Protein AF-A0A377Z5V7-F1 (afdb_monomer)

Structure (mmCIF, N/CA/C/O backbone):
data_AF-A0A377Z5V7-F1
#
_entry.id   AF-A0A377Z5V7-F1
#
loop_
_atom_site.group_PDB
_atom_site.id
_atom_site.type_symbol
_atom_site.label_atom_id
_atom_site.label_alt_id
_atom_site.label_comp_id
_atom_site.label_asym_id
_atom_site.label_entity_id
_atom_site.label_seq_id
_atom_site.pdbx_PDB_ins_code
_atom_site.Cartn_x
_atom_site.Cartn_y
_atom_site.Cartn_z
_atom_site.occupancy
_atom_site.B_iso_or_equiv
_atom_site.auth_seq_id
_atom_site.auth_comp_id
_atom_site.auth_asym_id
_atom_site.auth_atom_id
_atom_site.pdbx_PDB_model_num
ATOM 1 N N . MET A 1 1 ? -35.497 10.062 9.664 1.00 34.06 1 MET A N 1
ATOM 2 C CA . MET A 1 1 ? -34.774 11.307 9.328 1.00 34.06 1 MET A CA 1
ATOM 3 C C . MET A 1 1 ? -33.427 11.246 10.016 1.00 34.06 1 MET A C 1
ATOM 5 O O . MET A 1 1 ? -33.380 11.216 11.238 1.00 34.06 1 MET A O 1
ATOM 9 N N . THR A 1 2 ? -32.361 11.090 9.242 1.00 32.03 2 THR A N 1
ATOM 10 C CA . THR A 1 2 ? -31.006 10.860 9.750 1.00 32.03 2 THR A CA 1
ATOM 11 C C . THR A 1 2 ? -30.383 12.211 10.079 1.00 32.03 2 THR A C 1
ATOM 13 O O . THR A 1 2 ? -30.043 12.975 9.179 1.00 32.03 2 THR A O 1
ATOM 16 N N . THR A 1 3 ? -30.310 12.551 11.363 1.00 29.86 3 THR A N 1
ATOM 17 C CA . THR A 1 3 ? -29.749 13.829 11.808 1.00 29.86 3 THR A CA 1
ATOM 18 C C . THR A 1 3 ? -28.229 13.773 11.716 1.00 29.86 3 THR A C 1
ATOM 20 O O . THR A 1 3 ? -27.574 13.030 12.444 1.00 29.86 3 THR A O 1
ATOM 23 N N . VAL A 1 4 ? -27.685 14.564 10.796 1.00 30.44 4 VAL A N 1
ATOM 24 C CA . VAL A 1 4 ? -26.257 14.848 10.647 1.00 30.44 4 VAL A CA 1
ATOM 25 C C . VAL A 1 4 ? -25.730 15.463 11.947 1.00 30.44 4 VAL A C 1
ATOM 27 O O . VAL A 1 4 ? -26.280 16.445 12.446 1.00 30.44 4 VAL A O 1
ATOM 30 N N . ILE A 1 5 ? -24.668 14.878 12.506 1.00 35.34 5 ILE A N 1
ATOM 31 C CA . ILE A 1 5 ? -23.963 15.410 13.676 1.00 35.34 5 ILE A CA 1
ATOM 32 C C . ILE A 1 5 ? -23.061 16.544 13.185 1.00 35.34 5 ILE A C 1
ATOM 34 O O . ILE A 1 5 ? -22.001 16.298 12.616 1.00 35.34 5 ILE A O 1
ATOM 38 N N . ALA A 1 6 ? -23.492 17.786 13.388 1.00 35.78 6 ALA A N 1
ATOM 39 C CA . ALA A 1 6 ? -22.640 18.960 13.253 1.00 35.78 6 ALA A CA 1
ATOM 40 C C . ALA A 1 6 ? -22.269 19.447 14.657 1.00 35.78 6 ALA A C 1
ATOM 42 O O . ALA A 1 6 ? -23.111 19.970 15.388 1.00 35.78 6 ALA A O 1
ATOM 43 N N . THR A 1 7 ? -21.013 19.247 15.047 1.00 41.12 7 THR A N 1
ATOM 44 C CA . THR A 1 7 ? -20.449 19.847 16.258 1.00 41.12 7 THR A CA 1
ATOM 45 C C . THR A 1 7 ? -19.849 21.195 15.863 1.00 41.12 7 THR A C 1
ATOM 47 O O . THR A 1 7 ? -18.780 21.243 15.263 1.00 41.12 7 THR A O 1
ATOM 50 N N . GLU A 1 8 ? -20.544 22.295 16.153 1.00 40.59 8 GLU A N 1
ATOM 51 C CA . GLU A 1 8 ? -19.987 23.648 16.034 1.00 40.59 8 GLU A CA 1
ATOM 52 C C . GLU A 1 8 ? -19.364 24.061 17.373 1.00 40.59 8 GLU A C 1
ATOM 54 O O . GLU A 1 8 ? -20.053 24.138 18.392 1.00 40.59 8 GLU A O 1
ATOM 59 N N . ILE A 1 9 ? -18.066 24.366 17.375 1.00 43.88 9 ILE A N 1
ATOM 60 C CA . ILE A 1 9 ? -17.394 25.007 18.509 1.00 43.88 9 ILE A CA 1
ATOM 61 C C . ILE A 1 9 ? -17.530 26.518 18.307 1.00 43.88 9 ILE A C 1
ATOM 63 O O . ILE A 1 9 ? -16.816 27.106 17.499 1.00 43.88 9 ILE A O 1
ATOM 67 N N . LYS A 1 10 ? -18.489 27.141 19.002 1.00 44.06 10 LYS A N 1
ATOM 68 C CA . LYS A 1 10 ? -18.757 28.593 18.924 1.00 44.06 10 LYS A CA 1
ATOM 69 C C . LYS A 1 10 ? -18.307 29.392 20.156 1.00 44.06 10 LYS A C 1
ATOM 71 O O . LYS A 1 10 ? -18.473 30.605 20.168 1.00 44.06 10 LYS A O 1
ATOM 76 N N . SER A 1 11 ? -17.742 28.751 21.184 1.00 49.69 11 SER A N 1
ATOM 77 C CA . SER A 1 11 ? -17.131 29.413 22.356 1.00 49.69 11 SER A CA 1
ATOM 78 C C . SER A 1 11 ? -16.366 28.404 23.232 1.00 49.69 11 SER A C 1
ATOM 80 O O . SER A 1 11 ? -16.467 27.202 22.993 1.00 49.69 11 SER A O 1
ATOM 82 N N . GLU A 1 12 ? -15.682 28.869 24.287 1.00 57.44 12 GLU A N 1
ATOM 83 C CA . GLU A 1 12 ? -15.069 28.034 25.347 1.00 57.44 12 GLU A CA 1
ATOM 84 C C . GLU A 1 12 ? -16.085 27.189 26.153 1.00 57.44 12 GLU A C 1
ATOM 86 O O . GLU A 1 12 ? -15.704 26.424 27.036 1.00 57.44 12 GLU A O 1
ATOM 91 N N . LYS A 1 13 ? -17.391 27.303 25.867 1.00 56.75 13 LYS A N 1
ATOM 92 C CA . LYS A 1 13 ? -18.451 26.511 26.502 1.00 56.75 13 LYS A CA 1
ATOM 93 C C . LYS A 1 13 ? -18.866 25.338 25.618 1.00 56.75 13 LYS A C 1
ATOM 95 O O . LYS A 1 13 ? -19.265 25.514 24.466 1.00 56.75 13 LYS A O 1
ATOM 100 N N . ILE A 1 14 ? -18.848 24.139 26.195 1.00 65.25 14 ILE A N 1
ATOM 101 C CA . ILE A 1 14 ? -19.329 22.913 25.552 1.00 65.25 14 ILE A CA 1
ATOM 102 C C . ILE A 1 14 ? -20.825 22.754 25.844 1.00 65.25 14 ILE A C 1
ATOM 104 O O . ILE A 1 14 ? -21.241 22.650 26.997 1.00 65.25 14 ILE A O 1
ATOM 108 N N . HIS A 1 15 ? -21.645 22.694 24.793 1.00 71.44 15 HIS A N 1
ATOM 109 C CA . HIS A 1 15 ? -23.067 22.369 24.904 1.00 71.44 15 HIS A CA 1
ATOM 110 C C . HIS A 1 15 ? -23.296 20.894 24.565 1.00 71.44 15 HIS A C 1
ATOM 112 O O . HIS A 1 15 ? -23.174 20.485 23.412 1.00 71.44 15 HIS A O 1
ATOM 118 N N . LEU A 1 16 ? -23.666 20.093 25.565 1.00 74.56 16 LEU A N 1
ATOM 119 C CA . LEU A 1 16 ? -23.991 18.679 25.381 1.00 74.56 16 LEU A CA 1
ATOM 120 C C . LEU A 1 16 ? -25.501 18.504 25.192 1.00 74.56 16 LEU A C 1
ATOM 122 O O . LEU A 1 16 ? -26.292 18.860 26.067 1.00 74.56 16 LEU A O 1
ATOM 126 N N . ARG A 1 17 ? -25.910 17.925 24.058 1.00 79.00 17 ARG A N 1
ATOM 127 C CA . ARG A 1 17 ? -27.279 17.424 23.873 1.00 79.00 17 ARG A CA 1
ATOM 128 C C . ARG A 1 17 ? -27.317 15.947 24.236 1.00 79.00 17 ARG A C 1
ATOM 130 O O . ARG A 1 17 ? -26.636 15.140 23.615 1.00 79.00 17 ARG A O 1
ATOM 137 N N . ILE A 1 18 ? -28.137 15.614 25.225 1.00 80.69 18 ILE A N 1
ATOM 138 C CA . ILE A 1 18 ? -28.361 14.247 25.698 1.00 80.69 18 ILE A CA 1
ATOM 139 C C . ILE A 1 18 ? -29.847 13.918 25.617 1.00 80.69 18 ILE A C 1
ATOM 141 O O . ILE A 1 18 ? -30.695 14.807 25.732 1.00 80.69 18 ILE A O 1
ATOM 145 N N . THR A 1 19 ? -30.170 12.647 25.401 1.00 87.56 19 THR A N 1
ATOM 146 C CA . THR A 1 19 ? -31.564 12.188 25.371 1.00 87.56 19 THR A CA 1
ATOM 147 C C . THR A 1 19 ? -32.207 12.276 26.765 1.00 87.56 19 THR A C 1
ATOM 149 O O . THR A 1 19 ? -31.491 12.255 27.772 1.00 87.56 19 THR A O 1
ATOM 152 N N . PRO A 1 20 ? -33.552 12.337 26.866 1.00 87.06 20 PRO A N 1
ATOM 153 C CA . PRO A 1 20 ? -34.245 12.306 28.156 1.00 87.06 20 PRO A CA 1
ATOM 154 C C . PRO A 1 20 ? -33.878 11.081 29.009 1.00 87.06 20 PRO A C 1
ATOM 156 O O . PRO A 1 20 ? -33.573 11.245 30.186 1.00 87.06 20 PRO A O 1
ATOM 159 N N . SER A 1 21 ? -33.796 9.894 28.391 1.00 83.38 21 SER A N 1
ATOM 160 C CA . SER A 1 21 ? -33.347 8.652 29.044 1.00 83.38 21 SER A CA 1
ATOM 161 C C . SER A 1 21 ? -31.950 8.804 29.650 1.00 83.38 21 SER A C 1
ATOM 163 O O . SER A 1 21 ? -31.755 8.540 30.834 1.00 83.38 21 SER A O 1
ATOM 165 N N . GLN A 1 22 ? -30.982 9.298 28.871 1.00 84.12 22 GLN A N 1
ATOM 166 C CA . GLN A 1 22 ? -29.613 9.484 29.359 1.00 84.12 22 GLN A CA 1
ATOM 167 C C . GLN A 1 22 ? -29.563 10.482 30.514 1.00 84.12 22 GLN A C 1
ATOM 169 O O . GLN A 1 22 ? -28.872 10.252 31.501 1.00 84.12 22 GLN A O 1
ATOM 174 N N . LYS A 1 23 ? -30.326 11.575 30.413 1.00 87.50 23 LYS A N 1
ATOM 175 C CA . LYS A 1 23 ? -30.407 12.593 31.461 1.00 87.50 23 LYS A CA 1
ATOM 176 C C . LYS A 1 23 ? -30.923 12.017 32.778 1.00 87.50 23 LYS A C 1
ATOM 178 O O . LYS A 1 23 ? -30.398 12.375 33.826 1.00 87.50 23 LYS A O 1
ATOM 183 N N . GLU A 1 24 ? -31.928 11.151 32.732 1.00 90.25 24 GLU A N 1
ATOM 184 C CA . GLU A 1 24 ? -32.487 10.493 33.915 1.00 90.25 24 GLU A CA 1
ATOM 185 C C . GLU A 1 24 ? -31.488 9.516 34.542 1.00 90.25 24 GLU A C 1
ATOM 187 O O . GLU A 1 24 ? -31.181 9.625 35.729 1.00 90.25 24 GLU A O 1
ATOM 192 N N . THR A 1 25 ? -30.880 8.646 33.729 1.00 92.06 25 THR A N 1
ATOM 193 C CA . THR A 1 25 ? -29.844 7.715 34.197 1.00 92.06 25 THR A CA 1
ATOM 194 C C . THR A 1 25 ? -28.667 8.450 34.840 1.00 92.06 25 THR A C 1
ATOM 196 O O . THR A 1 25 ? -28.210 8.081 35.918 1.00 92.06 25 THR A O 1
ATOM 199 N N . TRP A 1 26 ? -28.164 9.511 34.206 1.00 93.31 26 TRP A N 1
ATOM 200 C CA . TRP A 1 26 ? -26.997 10.237 34.710 1.00 93.31 26 TRP A CA 1
ATOM 201 C C . TRP A 1 26 ? -27.310 11.040 35.969 1.00 93.31 26 TRP A C 1
ATOM 203 O O . TRP A 1 26 ? -26.443 11.173 36.827 1.00 93.31 26 TRP A O 1
ATOM 213 N N . ARG A 1 27 ? -28.543 11.542 36.114 1.00 92.88 27 ARG A N 1
ATOM 214 C CA . ARG A 1 27 ? -28.991 12.191 37.354 1.00 92.88 27 ARG A CA 1
ATOM 215 C C . ARG A 1 27 ? -28.988 11.223 38.523 1.00 92.88 27 ARG A C 1
ATOM 217 O O . ARG A 1 27 ? -28.377 11.545 39.532 1.00 92.88 27 ARG A O 1
ATOM 224 N N . ALA A 1 28 ? -29.566 10.036 38.354 1.00 92.62 28 ALA A N 1
ATOM 225 C CA . ALA A 1 28 ? -29.561 9.018 39.403 1.00 92.62 28 ALA A CA 1
ATOM 226 C C . ALA A 1 28 ? -28.127 8.640 39.822 1.00 92.62 28 ALA A C 1
ATOM 228 O O . ALA A 1 28 ? -27.830 8.509 41.006 1.00 92.62 28 ALA A O 1
ATOM 229 N N . LEU A 1 29 ? -27.205 8.531 38.856 1.00 92.56 29 LEU A N 1
ATOM 230 C CA . LEU A 1 29 ? -25.790 8.253 39.130 1.00 92.56 29 LEU A CA 1
ATOM 231 C C . LEU A 1 29 ? -25.066 9.413 39.829 1.00 92.56 29 LEU A C 1
ATOM 233 O O . LEU A 1 29 ? -24.177 9.163 40.642 1.00 92.56 29 LEU A O 1
ATOM 237 N N . ALA A 1 30 ? -25.415 10.659 39.507 1.00 93.31 30 ALA A N 1
ATOM 238 C CA . ALA A 1 30 ? -24.866 11.845 40.157 1.00 93.31 30 ALA A CA 1
ATOM 239 C C . ALA A 1 30 ? -25.377 11.980 41.601 1.00 93.31 30 ALA A C 1
ATOM 241 O O . ALA A 1 30 ? -24.584 12.199 42.515 1.00 93.31 30 ALA A O 1
ATOM 242 N N . GLU A 1 31 ? -26.675 11.756 41.816 1.00 93.06 31 GLU A N 1
ATOM 243 C CA . GLU A 1 31 ? -27.319 11.761 43.135 1.00 93.06 31 GLU A CA 1
ATOM 244 C C . GLU A 1 31 ? -26.763 10.662 44.042 1.00 93.06 31 GLU A C 1
ATOM 246 O O . GLU A 1 31 ? -26.420 10.937 45.190 1.00 93.06 31 GLU A O 1
ATOM 251 N N . ALA A 1 32 ? -26.560 9.451 43.513 1.00 93.44 32 ALA A N 1
ATOM 252 C CA . ALA A 1 32 ? -25.916 8.355 44.241 1.00 93.44 32 ALA A CA 1
ATOM 253 C C . ALA A 1 32 ? -24.478 8.685 44.692 1.00 93.44 32 ALA A C 1
ATOM 255 O O . ALA A 1 32 ? -23.955 8.050 45.604 1.00 93.44 32 ALA A O 1
ATOM 256 N N . GLN A 1 33 ? -23.836 9.671 44.058 1.00 92.56 33 GLN A N 1
ATOM 257 C CA . GLN A 1 33 ? -22.497 10.162 44.393 1.00 92.56 33 GLN A CA 1
ATOM 258 C C . GLN A 1 33 ? -22.524 11.498 45.154 1.00 92.56 33 GLN A C 1
ATOM 260 O O . GLN A 1 33 ? -21.464 12.047 45.445 1.00 92.56 33 GLN A O 1
ATOM 265 N N . GLY A 1 34 ? -23.708 12.034 45.471 1.00 93.50 34 GLY A N 1
ATOM 266 C CA . GLY A 1 34 ? -23.865 13.299 46.192 1.00 93.50 34 GLY A CA 1
ATOM 267 C C . GLY A 1 34 ? -23.379 14.533 45.423 1.00 93.50 34 GLY A C 1
ATOM 268 O O . GLY A 1 34 ? -23.027 15.534 46.043 1.00 93.50 34 GLY A O 1
ATOM 269 N N . VAL A 1 35 ? -23.331 14.480 44.088 1.00 92.25 35 VAL A N 1
ATOM 270 C CA . VAL A 1 35 ? -22.825 15.571 43.234 1.00 92.25 35 VAL A CA 1
ATOM 271 C C . VAL A 1 35 ? -23.885 16.069 42.252 1.00 92.25 35 VAL A C 1
ATOM 273 O O . VAL A 1 35 ? -24.850 15.376 41.934 1.00 92.25 35 VAL A O 1
ATOM 276 N N . SER A 1 36 ? -23.705 17.286 41.727 1.00 92.12 36 SER A N 1
ATOM 277 C CA . SER A 1 36 ? -24.571 17.802 40.662 1.00 92.12 36 SER A CA 1
ATOM 278 C C . SER A 1 36 ? -24.345 17.043 39.349 1.00 92.12 36 SER A C 1
ATOM 280 O O . SER A 1 36 ? -23.246 16.558 39.079 1.00 92.12 36 SER A O 1
ATOM 282 N N . LEU A 1 37 ? -25.363 16.992 38.482 1.00 87.62 37 LEU A N 1
ATOM 283 C CA . LEU A 1 37 ? -25.236 16.379 37.152 1.00 87.62 37 LEU A CA 1
ATOM 284 C C . LEU A 1 37 ? -24.082 16.993 36.339 1.00 87.62 37 LEU A C 1
ATOM 286 O O . LEU A 1 37 ? -23.381 16.271 35.639 1.00 87.62 37 LEU A O 1
ATOM 290 N N . ALA A 1 38 ? -23.877 18.311 36.435 1.00 85.50 38 ALA A N 1
ATOM 291 C CA . ALA A 1 38 ? -22.793 18.999 35.735 1.00 85.50 38 ALA A CA 1
ATOM 292 C C . ALA A 1 38 ? -21.418 18.551 36.251 1.00 85.50 38 ALA A C 1
ATOM 294 O O . ALA A 1 38 ? -20.594 18.108 35.457 1.00 85.50 38 ALA A O 1
ATOM 295 N N . ALA A 1 39 ? -21.218 18.558 37.573 1.00 85.19 39 ALA A N 1
ATOM 296 C CA . ALA A 1 39 ? -19.973 18.107 38.195 1.00 85.19 39 ALA A CA 1
ATOM 297 C C . ALA A 1 39 ? -19.697 16.623 37.910 1.00 85.19 39 ALA A C 1
ATOM 299 O O . ALA A 1 39 ? -18.557 16.226 37.679 1.00 85.19 39 ALA A O 1
ATOM 300 N N . TRP A 1 40 ? -20.745 15.796 37.872 1.00 91.94 40 TRP A N 1
ATOM 301 C CA . TRP A 1 40 ? -20.628 14.392 37.497 1.00 91.94 40 TRP A CA 1
ATOM 302 C C . TRP A 1 40 ? -20.168 14.226 36.043 1.00 91.94 40 TRP A C 1
ATOM 304 O O . TRP A 1 40 ? -19.238 13.466 35.785 1.00 91.94 40 TRP A O 1
ATOM 314 N N . ILE A 1 41 ? -20.769 14.960 35.097 1.00 87.56 41 ILE A N 1
ATOM 315 C CA . ILE A 1 41 ? -20.375 14.934 33.679 1.00 87.56 41 ILE A CA 1
ATOM 316 C C . ILE A 1 41 ? -18.935 15.433 33.509 1.00 87.56 41 ILE A C 1
ATOM 318 O O . ILE A 1 41 ? -18.150 14.779 32.828 1.00 87.56 41 ILE A O 1
ATOM 322 N N . GLU A 1 42 ? -18.567 16.545 34.146 1.00 85.31 42 GLU A N 1
ATOM 323 C CA . GLU A 1 42 ? -17.203 17.088 34.115 1.00 85.31 42 GLU A CA 1
ATOM 324 C C . GLU A 1 42 ? -16.182 16.095 34.670 1.00 85.31 42 GLU A C 1
ATOM 326 O O . GLU A 1 42 ? -15.129 15.891 34.066 1.00 85.31 42 GLU A O 1
ATOM 331 N N . ASN A 1 43 ? -16.509 15.414 35.770 1.00 84.56 43 ASN A N 1
ATOM 332 C CA . ASN A 1 43 ? -15.673 14.363 36.337 1.00 84.56 43 ASN A CA 1
ATOM 333 C C . ASN A 1 43 ? -15.553 13.175 35.371 1.00 84.56 43 ASN A C 1
ATOM 335 O O . ASN A 1 43 ? -14.450 12.712 35.107 1.00 84.56 43 ASN A O 1
ATOM 339 N N . LYS A 1 44 ? -16.647 12.717 34.749 1.00 87.62 44 LYS A N 1
ATOM 340 C CA . LYS A 1 44 ? -16.580 11.639 33.747 1.00 87.62 44 LYS A CA 1
ATOM 341 C C . LYS A 1 44 ? -15.767 12.020 32.515 1.00 87.62 44 LYS A C 1
ATOM 343 O O . LYS A 1 44 ? -15.006 11.184 32.037 1.00 87.62 44 LYS A O 1
ATOM 348 N N . ILE A 1 45 ? -15.874 13.259 32.039 1.00 81.25 45 ILE A N 1
ATOM 349 C CA . ILE A 1 45 ? -15.034 13.778 30.954 1.00 81.25 45 ILE A CA 1
ATOM 350 C C . ILE A 1 45 ? -13.573 13.827 31.406 1.00 81.25 45 ILE A C 1
ATOM 352 O O . ILE A 1 45 ? -12.708 13.351 30.684 1.00 81.25 45 ILE A O 1
ATOM 356 N N . SER A 1 46 ? -13.292 14.322 32.610 1.00 79.25 46 SER A N 1
ATOM 357 C CA . SER A 1 46 ? -11.932 14.414 33.153 1.00 79.25 46 SER A CA 1
ATOM 358 C C . SER A 1 46 ? -11.306 13.040 33.377 1.00 79.25 46 SER A C 1
ATOM 360 O O . SER A 1 46 ? -10.159 12.837 33.004 1.00 79.25 46 SER A O 1
ATOM 362 N N . ILE A 1 47 ? -12.060 12.070 33.907 1.00 77.50 47 ILE A N 1
ATOM 363 C CA . ILE A 1 47 ? -11.640 10.670 34.027 1.00 77.50 47 ILE A CA 1
ATOM 364 C C . ILE A 1 47 ? -11.385 10.100 32.643 1.00 77.50 47 ILE A C 1
ATOM 366 O O . ILE A 1 47 ? -10.329 9.514 32.450 1.00 77.50 47 ILE A O 1
ATOM 370 N N . ALA A 1 48 ? -12.296 10.279 31.681 1.00 70.62 48 ALA A N 1
ATOM 371 C CA . ALA A 1 48 ? -12.094 9.805 30.316 1.00 70.62 48 ALA A CA 1
ATOM 372 C C . ALA A 1 48 ? -10.827 10.420 29.707 1.00 70.62 48 ALA A C 1
ATOM 374 O O . ALA A 1 48 ? -10.031 9.701 29.131 1.00 70.62 48 ALA A O 1
ATOM 375 N N . LEU A 1 49 ? -10.576 11.716 29.894 1.00 66.88 49 LEU A N 1
ATOM 376 C CA . LEU A 1 49 ? -9.368 12.391 29.411 1.00 66.88 49 LEU A CA 1
ATOM 377 C C . LEU A 1 49 ? -8.093 11.946 30.148 1.00 66.88 49 LEU A C 1
ATOM 379 O O . LEU A 1 49 ? -7.059 11.781 29.511 1.00 66.88 49 LEU A O 1
ATOM 383 N N . ALA A 1 50 ? -8.164 11.700 31.457 1.00 65.12 50 ALA A N 1
ATOM 384 C CA . ALA A 1 50 ? -7.043 11.232 32.273 1.00 65.12 50 ALA A CA 1
ATOM 385 C C . ALA A 1 50 ? -6.709 9.752 32.021 1.00 65.12 50 ALA A C 1
ATOM 387 O O . ALA A 1 50 ? -5.541 9.373 32.033 1.00 65.12 50 ALA A O 1
ATOM 388 N N . SER A 1 51 ? -7.722 8.927 31.742 1.00 55.12 51 SER A N 1
ATOM 389 C CA . SER A 1 51 ? -7.549 7.549 31.264 1.00 55.12 51 SER A CA 1
ATOM 390 C C . SER A 1 51 ? -7.200 7.486 29.770 1.00 55.12 51 SER A C 1
ATOM 392 O O . SER A 1 51 ? -6.591 6.514 29.343 1.00 55.12 51 SER A O 1
ATOM 394 N N . ASN A 1 52 ? -7.446 8.558 29.006 1.00 46.72 52 ASN A N 1
ATOM 395 C CA . ASN A 1 52 ? -7.000 8.735 27.616 1.00 46.72 52 ASN A CA 1
ATOM 396 C C . ASN A 1 52 ? -5.552 9.251 27.475 1.00 46.72 52 ASN A C 1
ATOM 398 O O . ASN A 1 52 ? -5.131 9.563 26.357 1.00 46.72 52 ASN A O 1
ATOM 402 N N . ASN A 1 53 ? -4.760 9.316 28.556 1.00 45.00 53 ASN A N 1
ATOM 403 C CA . ASN A 1 53 ? -3.299 9.319 28.392 1.00 45.00 53 ASN A CA 1
ATOM 404 C C . ASN A 1 53 ? -2.801 7.985 27.804 1.00 45.00 53 ASN A C 1
ATOM 406 O O . ASN A 1 53 ? -1.732 7.953 27.197 1.00 45.00 53 ASN A O 1
ATOM 410 N N . ASP A 1 54 ? -3.616 6.926 27.864 1.00 43.38 54 ASP A N 1
ATOM 411 C CA . ASP A 1 54 ? -3.622 5.910 26.821 1.00 43.38 54 ASP A CA 1
ATOM 412 C C . ASP A 1 54 ? -4.423 6.451 25.635 1.00 43.38 54 ASP A C 1
ATOM 414 O O . ASP A 1 54 ? -5.651 6.424 25.600 1.00 43.38 54 ASP A O 1
ATOM 418 N N . THR A 1 55 ? -3.701 6.980 24.646 1.00 44.62 55 THR A N 1
ATOM 419 C CA . THR A 1 55 ? -4.199 7.181 23.278 1.00 44.62 55 THR A CA 1
ATOM 420 C C . THR A 1 55 ? -5.226 6.103 22.921 1.00 44.62 55 THR A C 1
ATOM 422 O O . THR A 1 55 ? -4.933 4.930 23.143 1.00 44.62 55 THR A O 1
ATOM 425 N N . PHE A 1 56 ? -6.371 6.462 22.321 1.00 45.66 56 PHE A N 1
ATOM 426 C CA . PHE A 1 56 ? -7.227 5.526 21.575 1.00 45.66 56 PHE A CA 1
ATOM 427 C C . PHE A 1 56 ? -6.378 4.868 20.471 1.00 45.66 56 PHE A C 1
ATOM 429 O O . PHE A 1 56 ? -6.392 5.268 19.304 1.00 45.66 56 PHE A O 1
ATOM 436 N N . GLN A 1 57 ? -5.547 3.904 20.853 1.00 52.69 57 GLN A N 1
ATOM 437 C CA . GLN A 1 57 ? -4.672 3.154 19.982 1.00 52.69 57 GLN A CA 1
ATOM 438 C C . GLN A 1 57 ? -5.602 2.234 19.237 1.00 52.69 57 GLN A C 1
ATOM 440 O O . GLN A 1 57 ? -6.096 1.253 19.784 1.00 52.69 57 GLN A O 1
ATOM 445 N N . LYS A 1 58 ? -5.875 2.579 17.983 1.00 64.00 58 LYS A N 1
ATOM 446 C CA . LYS A 1 58 ? -6.634 1.708 17.103 1.00 64.00 58 LYS A CA 1
ATOM 447 C C . LYS A 1 58 ? -6.000 0.312 17.157 1.00 64.00 58 LYS A C 1
ATOM 449 O O . LYS A 1 58 ? -4.816 0.164 16.846 1.00 64.00 58 LYS A O 1
ATOM 454 N N . GLU A 1 59 ? -6.776 -0.679 17.598 1.00 78.00 59 GLU A N 1
ATOM 455 C CA . GLU A 1 59 ? -6.311 -2.064 17.767 1.00 78.00 59 GLU A CA 1
ATOM 456 C C . GLU A 1 59 ? -5.742 -2.614 16.454 1.00 78.00 59 GLU A C 1
ATOM 458 O O . GLU A 1 59 ? -4.693 -3.258 16.438 1.00 78.00 59 GLU A O 1
ATOM 463 N N . LYS A 1 60 ? -6.395 -2.279 15.332 1.00 91.88 60 LYS A N 1
ATOM 464 C CA . LYS A 1 60 ? -5.955 -2.632 13.982 1.00 91.88 60 LYS A CA 1
ATOM 465 C C . LYS A 1 60 ? -6.253 -1.535 12.962 1.00 91.88 60 LYS A C 1
ATOM 467 O O . LYS A 1 60 ? -7.289 -0.872 13.025 1.00 91.88 60 LYS A O 1
ATOM 472 N N . TYR A 1 61 ? -5.362 -1.380 11.992 1.00 96.19 61 TYR A N 1
ATOM 473 C CA . TYR A 1 61 ? -5.529 -0.514 10.829 1.00 96.19 61 TYR A CA 1
ATOM 474 C C . TYR A 1 61 ? -6.035 -1.341 9.647 1.00 96.19 61 TYR A C 1
ATOM 476 O O . TYR A 1 61 ? -5.359 -2.279 9.223 1.00 96.19 61 TYR A O 1
ATOM 484 N N . LYS A 1 62 ? -7.212 -0.988 9.121 1.00 96.88 62 LYS A N 1
ATOM 485 C CA . LYS A 1 62 ? -7.837 -1.669 7.981 1.00 96.88 62 LYS A CA 1
ATOM 486 C C . LYS A 1 62 ? -7.071 -1.345 6.704 1.00 96.88 62 LYS A C 1
ATOM 488 O O . LYS A 1 62 ? -6.862 -0.168 6.394 1.00 96.88 62 LYS A O 1
ATOM 493 N N . LEU A 1 63 ? -6.694 -2.377 5.966 1.00 97.75 63 LEU A N 1
ATOM 494 C CA . LEU A 1 63 ? -5.887 -2.284 4.763 1.00 97.75 63 LEU A CA 1
ATOM 495 C C . LEU A 1 63 ? -6.627 -2.885 3.562 1.00 97.75 63 LEU A C 1
ATOM 497 O O . LEU A 1 63 ? -7.131 -4.008 3.626 1.00 97.75 63 LEU A O 1
ATOM 501 N N . ILE A 1 64 ? -6.663 -2.133 2.465 1.00 98.44 64 ILE A N 1
ATOM 502 C CA . ILE A 1 64 ? -7.086 -2.603 1.141 1.00 98.44 64 ILE A CA 1
ATOM 503 C C . ILE A 1 64 ? -5.832 -2.855 0.302 1.00 98.44 64 ILE A C 1
ATOM 505 O O . ILE A 1 64 ? -4.966 -1.984 0.223 1.00 98.44 64 ILE A O 1
ATOM 509 N N . SER A 1 65 ? -5.741 -4.023 -0.332 1.00 98.31 65 SER A N 1
ATOM 510 C CA . SER A 1 65 ? -4.636 -4.408 -1.217 1.00 98.31 65 SER A CA 1
ATOM 511 C C . SER A 1 65 ? -5.133 -4.574 -2.652 1.00 98.31 65 SER A C 1
ATOM 513 O O . SER A 1 65 ? -5.986 -5.412 -2.930 1.00 98.31 65 SER A O 1
ATOM 515 N N . LEU A 1 66 ? -4.640 -3.756 -3.575 1.00 97.69 66 LEU A N 1
ATOM 516 C CA . LEU A 1 66 ? -4.926 -3.881 -5.004 1.00 97.69 66 LEU A CA 1
ATOM 517 C C . LEU A 1 66 ? -3.746 -4.538 -5.709 1.00 97.69 66 LEU A C 1
ATOM 519 O O . LEU A 1 66 ? -2.595 -4.262 -5.363 1.00 97.69 66 LEU A O 1
ATOM 523 N N . PHE A 1 67 ? -4.027 -5.336 -6.741 1.00 96.56 67 PHE A N 1
ATOM 524 C CA . PHE A 1 67 ? -2.993 -5.990 -7.550 1.00 96.56 67 PHE A CA 1
ATOM 525 C C . PHE A 1 67 ? -2.035 -6.810 -6.671 1.00 96.56 67 PHE A C 1
ATOM 527 O O . PHE A 1 67 ? -0.809 -6.708 -6.769 1.00 96.56 67 PHE A O 1
ATOM 534 N N . SER A 1 68 ? -2.607 -7.557 -5.723 1.00 96.75 68 SER A N 1
ATOM 535 C CA . SER A 1 68 ? -1.877 -8.130 -4.590 1.00 96.75 68 SER A CA 1
ATOM 536 C C . SER A 1 68 ? -0.829 -9.168 -5.005 1.00 96.75 68 SER A C 1
ATOM 538 O O . SER A 1 68 ? 0.088 -9.485 -4.239 1.00 96.75 68 SER A O 1
ATOM 540 N N . GLY A 1 69 ? -0.942 -9.734 -6.208 1.00 95.88 69 GLY A N 1
ATOM 541 C CA . GLY A 1 69 ? -0.107 -10.826 -6.675 1.00 95.88 69 GLY A CA 1
ATOM 542 C C . GLY A 1 69 ? -0.166 -12.002 -5.702 1.00 95.88 69 GLY A C 1
ATOM 543 O O . GLY A 1 69 ? -1.232 -12.448 -5.285 1.00 95.88 69 GLY A O 1
ATOM 544 N N . CYS A 1 70 ? 1.002 -12.511 -5.313 1.00 96.62 70 CYS A N 1
ATOM 545 C CA . CYS A 1 70 ? 1.111 -13.541 -4.278 1.00 96.62 70 CYS A CA 1
ATOM 546 C C . CYS A 1 70 ? 1.148 -12.987 -2.839 1.00 96.62 70 CYS A C 1
ATOM 548 O O . CYS A 1 70 ? 1.308 -13.770 -1.905 1.00 96.62 70 CYS A O 1
ATOM 550 N N . GLY A 1 71 ? 1.001 -11.670 -2.648 1.00 96.75 71 GLY A N 1
ATOM 551 C CA . GLY A 1 71 ? 0.906 -11.026 -1.337 1.00 96.75 71 GLY A CA 1
ATOM 552 C C . GLY A 1 71 ? 2.238 -10.578 -0.729 1.00 96.75 71 GLY A C 1
ATOM 553 O O . GLY A 1 71 ? 2.413 -10.603 0.487 1.00 96.75 71 GLY A O 1
ATOM 554 N N . GLY A 1 72 ? 3.213 -10.184 -1.552 1.00 96.06 72 GLY A N 1
ATOM 555 C CA . GLY A 1 72 ? 4.514 -9.719 -1.052 1.00 96.06 72 GLY A CA 1
ATOM 556 C C . GLY A 1 72 ? 4.421 -8.418 -0.241 1.00 96.06 72 GLY A C 1
ATOM 557 O O . GLY A 1 72 ? 4.996 -8.321 0.843 1.00 96.06 72 GLY A O 1
ATOM 558 N N . MET A 1 73 ? 3.679 -7.426 -0.747 1.00 96.81 73 MET A N 1
ATOM 559 C CA . MET A 1 73 ? 3.479 -6.149 -0.048 1.00 96.81 73 MET A CA 1
ATOM 560 C C . MET A 1 73 ? 2.568 -6.327 1.173 1.00 96.81 73 MET A C 1
ATOM 562 O O . MET A 1 73 ? 2.862 -5.806 2.245 1.00 96.81 73 MET A O 1
ATOM 566 N N . ASP A 1 74 ? 1.526 -7.141 1.021 1.00 97.81 74 ASP A N 1
ATOM 567 C CA . ASP A 1 74 ? 0.597 -7.603 2.051 1.00 97.81 74 ASP A CA 1
ATOM 568 C C . ASP A 1 74 ? 1.339 -8.174 3.269 1.00 97.81 74 ASP A C 1
ATOM 570 O O . ASP A 1 74 ? 1.173 -7.695 4.393 1.00 97.81 74 ASP A O 1
ATOM 574 N N . LEU A 1 75 ? 2.230 -9.147 3.038 1.00 97.06 75 LEU A N 1
ATOM 575 C CA . LEU A 1 75 ? 3.050 -9.757 4.083 1.00 97.06 75 LEU A CA 1
ATOM 576 C C . LEU A 1 75 ? 3.981 -8.732 4.744 1.00 97.06 75 LEU A C 1
ATOM 578 O O . LEU A 1 75 ? 4.154 -8.750 5.962 1.00 97.06 75 LEU A O 1
ATOM 582 N N . GLY A 1 76 ? 4.550 -7.813 3.956 1.00 96.00 76 GLY A N 1
ATOM 583 C CA . GLY A 1 76 ? 5.383 -6.719 4.454 1.00 96.00 76 GLY A CA 1
ATOM 584 C C . GLY A 1 76 ? 4.637 -5.786 5.412 1.00 96.00 76 GLY A C 1
ATOM 585 O O . GLY A 1 76 ? 5.182 -5.427 6.456 1.00 96.00 76 GLY A O 1
ATOM 586 N N . PHE A 1 77 ? 3.383 -5.441 5.101 1.00 96.75 77 PHE A N 1
ATOM 587 C CA . PHE A 1 77 ? 2.536 -4.632 5.978 1.00 96.75 77 PHE A CA 1
ATOM 588 C C . PHE A 1 77 ? 2.111 -5.396 7.227 1.00 96.75 77 PHE A C 1
ATOM 590 O O . PHE A 1 77 ? 2.222 -4.846 8.318 1.00 96.75 77 PHE A O 1
ATOM 597 N N . CYS A 1 78 ? 1.650 -6.643 7.108 1.00 96.12 78 CYS A N 1
ATOM 598 C CA . CYS A 1 78 ? 1.195 -7.436 8.255 1.00 96.12 78 CYS A CA 1
ATOM 599 C C . CYS A 1 78 ? 2.333 -7.862 9.194 1.00 96.12 78 CYS A C 1
ATOM 601 O O . CYS A 1 78 ? 2.119 -8.003 10.402 1.00 96.12 78 CYS A O 1
ATOM 603 N N . GLY A 1 79 ? 3.540 -8.072 8.667 1.00 95.94 79 GLY A N 1
ATOM 604 C CA . GLY A 1 79 ? 4.644 -8.664 9.417 1.00 95.94 79 GLY A CA 1
ATOM 605 C C . GLY A 1 79 ? 4.323 -10.086 9.891 1.00 95.94 79 GLY A C 1
ATOM 606 O O . GLY A 1 79 ? 3.466 -10.773 9.339 1.00 95.94 79 GLY A O 1
ATOM 607 N N . GLY A 1 80 ? 5.013 -10.542 10.937 1.00 95.62 80 GLY A N 1
ATOM 608 C CA . GLY A 1 80 ? 4.794 -11.872 11.519 1.00 95.62 80 GLY A CA 1
ATOM 609 C C . GLY A 1 80 ? 5.454 -13.011 10.740 1.00 95.62 80 GLY A C 1
ATOM 610 O O . GLY A 1 80 ? 5.013 -14.151 10.843 1.00 95.62 80 GLY A O 1
ATOM 611 N N . PHE A 1 81 ? 6.503 -12.715 9.973 1.00 94.81 81 PHE A N 1
ATOM 612 C CA . PHE A 1 81 ? 7.250 -13.691 9.183 1.00 94.81 81 PHE A CA 1
ATOM 613 C C . PHE A 1 81 ? 8.738 -13.672 9.534 1.00 94.81 81 PHE A C 1
ATOM 615 O O . PHE A 1 81 ? 9.250 -12.714 10.119 1.00 94.81 81 PHE A O 1
ATOM 622 N N . SER A 1 82 ? 9.439 -14.731 9.141 1.00 94.56 82 SER A N 1
ATOM 623 C CA . SER A 1 82 ? 10.887 -14.850 9.293 1.00 94.56 82 SER A CA 1
ATOM 624 C C . SER A 1 82 ? 11.526 -15.133 7.943 1.00 94.56 82 SER A C 1
ATOM 626 O O . SER A 1 82 ? 11.032 -15.956 7.177 1.00 94.56 82 SER A O 1
ATOM 628 N N . VAL A 1 83 ? 12.630 -14.455 7.647 1.00 91.56 83 VAL A N 1
ATOM 629 C CA . VAL A 1 83 ? 13.386 -14.625 6.403 1.00 91.56 83 VAL A CA 1
ATOM 630 C C . VAL A 1 83 ? 14.848 -14.271 6.659 1.00 91.56 83 VAL A C 1
ATOM 632 O O . VAL A 1 83 ? 15.126 -13.346 7.418 1.00 91.56 83 VAL A O 1
ATOM 635 N N . LEU A 1 84 ? 15.789 -15.017 6.071 1.00 90.62 84 LEU A N 1
ATOM 636 C CA . LEU A 1 84 ? 17.238 -14.773 6.203 1.00 90.62 84 LEU A CA 1
ATOM 637 C C . LEU A 1 84 ? 17.706 -14.589 7.663 1.00 90.62 84 LEU A C 1
ATOM 639 O O . LEU A 1 84 ? 18.435 -13.654 7.980 1.00 90.62 84 LEU A O 1
ATOM 643 N N . ASN A 1 85 ? 17.252 -15.468 8.565 1.00 90.31 85 ASN A N 1
ATOM 644 C CA . ASN A 1 85 ? 17.544 -15.428 10.009 1.00 90.31 85 ASN A CA 1
ATOM 645 C C . ASN A 1 85 ? 17.068 -14.159 10.740 1.00 90.31 85 ASN A C 1
ATOM 647 O O . ASN A 1 85 ? 17.463 -13.911 11.878 1.00 90.31 85 ASN A O 1
ATOM 651 N N . LYS A 1 86 ? 16.192 -13.365 10.119 1.00 92.12 86 LYS A N 1
ATOM 652 C CA . LYS A 1 86 ? 15.570 -12.188 10.720 1.00 92.12 86 LYS A CA 1
ATOM 653 C C . LYS A 1 86 ? 14.082 -12.427 10.923 1.00 92.12 86 LYS A C 1
ATOM 655 O O . LYS A 1 86 ? 13.389 -12.885 10.017 1.00 92.12 86 LYS A O 1
ATOM 660 N N . GLN A 1 87 ? 13.593 -12.079 12.108 1.00 95.00 87 GLN A N 1
ATOM 661 C CA . GLN A 1 87 ? 12.174 -12.125 12.440 1.00 95.00 87 GLN A CA 1
ATOM 662 C C . GLN A 1 87 ? 11.558 -10.729 12.340 1.00 95.00 87 GLN A C 1
ATOM 664 O O . GLN A 1 87 ? 12.047 -9.770 12.940 1.00 95.00 87 GLN A O 1
ATOM 669 N N . TYR A 1 88 ? 10.454 -10.626 11.608 1.00 94.75 88 TYR A N 1
ATOM 670 C CA . TYR A 1 88 ? 9.654 -9.416 11.480 1.00 94.75 88 TYR A CA 1
ATOM 671 C C . TYR A 1 88 ? 8.424 -9.558 12.371 1.00 94.75 88 TYR A C 1
ATOM 673 O O . TYR A 1 88 ? 7.597 -10.449 12.176 1.00 94.75 88 TYR A O 1
ATOM 681 N N . LYS A 1 89 ? 8.305 -8.692 13.384 1.00 96.50 89 LYS A N 1
ATOM 682 C CA . LYS A 1 89 ? 7.169 -8.719 14.316 1.00 96.50 89 LYS A CA 1
ATOM 683 C C . LYS A 1 89 ? 5.863 -8.453 13.571 1.00 96.50 89 LYS A C 1
ATOM 685 O O . LYS A 1 89 ? 5.839 -7.694 12.604 1.00 96.50 89 LYS A O 1
ATOM 690 N N . LYS A 1 90 ? 4.779 -9.068 14.043 1.00 96.31 90 LYS A N 1
ATOM 691 C CA . LYS A 1 90 ? 3.432 -8.768 13.556 1.00 96.31 90 LYS A CA 1
ATOM 692 C C . LYS A 1 90 ? 3.107 -7.300 13.839 1.00 96.31 90 LYS A C 1
ATOM 694 O O . LYS A 1 90 ? 3.405 -6.798 14.923 1.00 96.31 90 LYS A O 1
ATOM 699 N N . THR A 1 91 ? 2.534 -6.620 12.859 1.00 96.00 91 THR A N 1
ATOM 700 C CA . THR A 1 91 ? 2.116 -5.221 12.965 1.00 96.00 91 THR A CA 1
ATOM 701 C C . THR A 1 91 ? 0.628 -5.137 13.327 1.00 96.00 91 THR A C 1
ATOM 703 O O . THR A 1 91 ? -0.043 -6.149 13.533 1.00 96.00 91 THR A O 1
ATOM 706 N N . LYS A 1 92 ? 0.098 -3.911 13.393 1.00 96.06 92 LYS A N 1
ATOM 707 C CA . LYS A 1 92 ? -1.335 -3.648 13.576 1.00 96.06 92 LYS A CA 1
ATOM 708 C C . LYS A 1 92 ? -2.110 -3.560 12.251 1.00 96.06 92 LYS A C 1
ATOM 710 O O . LYS A 1 92 ? -3.288 -3.227 12.282 1.00 96.06 92 LYS A O 1
ATOM 715 N N . PHE A 1 93 ? -1.489 -3.798 11.093 1.00 96.56 93 PHE A N 1
ATOM 716 C CA . PHE A 1 93 ? -2.190 -3.741 9.805 1.00 96.56 93 PHE A CA 1
ATOM 717 C C . PHE A 1 93 ? -2.943 -5.045 9.533 1.00 96.56 93 PHE A C 1
ATOM 719 O O . PHE A 1 93 ? -2.377 -6.135 9.621 1.00 96.56 93 PHE A O 1
ATOM 726 N N . GLU A 1 94 ? -4.219 -4.921 9.183 1.00 95.56 94 GLU A N 1
ATOM 727 C CA . GLU A 1 94 ? -5.106 -6.033 8.859 1.00 95.56 94 GLU A CA 1
ATOM 728 C C . GLU A 1 94 ? -5.700 -5.839 7.474 1.00 95.56 94 GLU A C 1
ATOM 730 O O . GLU A 1 94 ? -6.338 -4.827 7.194 1.00 95.56 94 GLU A O 1
ATOM 735 N N . ILE A 1 95 ? -5.508 -6.835 6.618 1.00 97.12 95 ILE 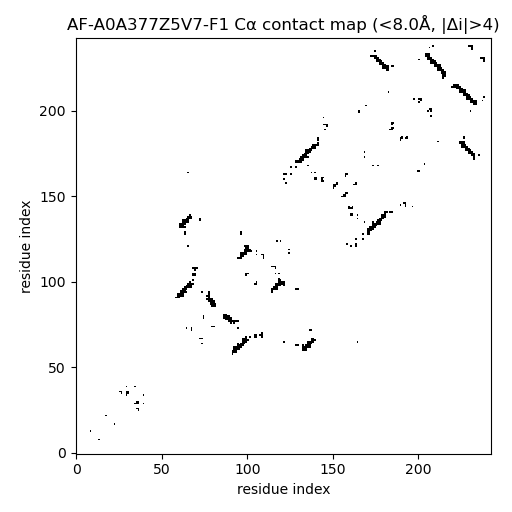A N 1
ATOM 736 C CA . ILE A 1 95 ? -6.018 -6.819 5.254 1.00 97.12 95 ILE A CA 1
ATOM 737 C C . ILE A 1 95 ? -7.494 -7.178 5.305 1.00 97.12 95 ILE A C 1
ATOM 739 O O . ILE A 1 95 ? -7.865 -8.314 5.594 1.00 97.12 95 ILE A O 1
ATOM 743 N N . THR A 1 96 ? -8.340 -6.188 5.053 1.00 95.81 96 THR A N 1
ATOM 744 C CA . THR A 1 96 ? -9.796 -6.356 5.046 1.00 95.81 96 THR A CA 1
ATOM 745 C C . THR A 1 96 ? -10.327 -6.697 3.663 1.00 95.81 96 THR A C 1
ATOM 747 O O . THR A 1 96 ? -11.430 -7.223 3.545 1.00 95.81 96 THR A O 1
ATOM 750 N N . TRP A 1 97 ? -9.560 -6.385 2.616 1.00 97.50 97 TRP A N 1
ATOM 751 C CA . TRP A 1 97 ? -9.913 -6.695 1.238 1.00 97.50 97 TRP A CA 1
ATOM 752 C C . TRP A 1 97 ? -8.665 -6.729 0.359 1.00 97.50 97 TRP A C 1
ATOM 754 O O . TRP A 1 97 ? -7.770 -5.897 0.522 1.00 97.50 97 TRP A O 1
ATOM 764 N N . ALA A 1 98 ? -8.622 -7.672 -0.576 1.00 98.19 98 ALA A N 1
ATOM 765 C CA . ALA A 1 98 ? -7.547 -7.816 -1.548 1.00 98.19 98 ALA A CA 1
ATOM 766 C C . ALA A 1 98 ? -8.122 -8.123 -2.938 1.00 98.19 98 ALA A C 1
ATOM 768 O O . ALA A 1 98 ? -9.156 -8.791 -3.020 1.00 98.19 98 ALA A O 1
ATOM 769 N N . ASN A 1 99 ? -7.448 -7.704 -4.011 1.00 97.94 99 ASN A N 1
ATOM 770 C CA . ASN A 1 99 ? -7.796 -8.061 -5.389 1.00 97.94 99 ASN A CA 1
ATOM 771 C C . ASN A 1 99 ? -6.577 -8.488 -6.206 1.00 97.94 99 ASN A C 1
ATOM 773 O O . ASN A 1 99 ? -5.513 -7.878 -6.124 1.00 97.94 99 ASN A O 1
ATOM 777 N N . GLU A 1 100 ? -6.772 -9.509 -7.036 1.00 97.44 100 GLU A N 1
ATOM 778 C CA . GLU A 1 100 ? -5.779 -9.976 -7.996 1.00 97.44 100 GLU A CA 1
ATOM 779 C C . GLU A 1 100 ? -6.463 -10.580 -9.231 1.00 97.44 100 GLU A C 1
ATOM 781 O O . GLU A 1 100 ? -7.437 -11.322 -9.115 1.00 97.44 100 GLU A O 1
ATOM 786 N N . PHE A 1 101 ? -5.934 -10.281 -10.417 1.00 96.31 101 PHE A N 1
ATOM 787 C CA . PHE A 1 101 ? -6.468 -10.772 -11.688 1.00 96.31 101 PHE A CA 1
ATOM 788 C C . PHE A 1 101 ? -5.960 -12.182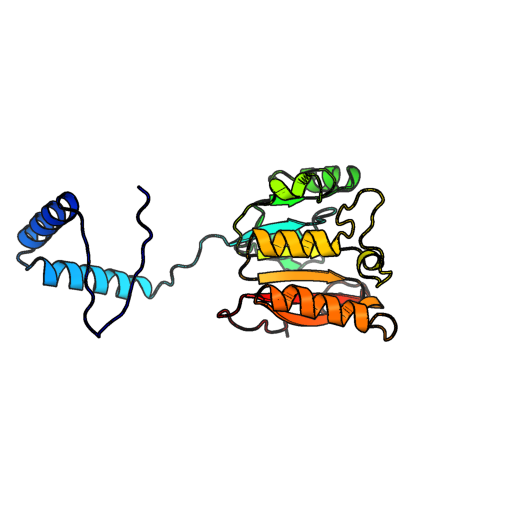 -12.030 1.00 96.31 101 PHE A C 1
ATOM 790 O O . PHE A 1 101 ? -6.689 -12.996 -12.589 1.00 96.31 101 PHE A O 1
ATOM 797 N N . ASN A 1 102 ? -4.700 -12.491 -11.711 1.00 96.56 102 ASN A N 1
ATOM 798 C CA . ASN A 1 102 ? -4.057 -13.737 -12.103 1.00 96.56 102 ASN A CA 1
ATOM 799 C C . ASN A 1 102 ? -4.468 -14.911 -11.184 1.00 96.56 102 ASN A C 1
ATOM 801 O O . ASN A 1 102 ? -4.071 -14.943 -10.012 1.00 96.56 102 ASN A O 1
ATOM 805 N N . PRO A 1 103 ? -5.141 -15.953 -11.712 1.00 97.88 103 PRO A N 1
ATOM 806 C CA . PRO A 1 103 ? -5.628 -17.080 -10.910 1.00 97.88 103 PRO A CA 1
ATOM 807 C C . PRO A 1 103 ? -4.502 -17.869 -10.218 1.00 97.88 103 PRO A C 1
ATOM 809 O O . PRO A 1 103 ? -4.676 -18.396 -9.116 1.00 97.88 103 PRO A O 1
ATOM 812 N N . ASN A 1 104 ? -3.304 -17.937 -10.812 1.00 98.19 104 ASN A N 1
ATOM 813 C CA . ASN A 1 104 ? -2.156 -18.619 -10.202 1.00 98.19 104 ASN A CA 1
ATOM 814 C C . ASN A 1 104 ? -1.597 -17.837 -9.004 1.00 98.19 104 ASN A C 1
ATOM 816 O O . ASN A 1 104 ? -1.185 -18.434 -8.000 1.00 98.19 104 ASN A O 1
ATOM 820 N N . ALA A 1 105 ? -1.603 -16.506 -9.094 1.00 97.75 105 ALA A N 1
ATOM 821 C CA . ALA A 1 105 ? -1.231 -15.635 -7.989 1.00 97.75 105 ALA A CA 1
ATOM 822 C C . ALA A 1 105 ? -2.261 -15.747 -6.856 1.00 97.75 105 ALA A C 1
ATOM 824 O O . ALA A 1 105 ? -1.869 -16.019 -5.721 1.00 97.75 105 ALA A O 1
ATOM 825 N N . VAL A 1 106 ? -3.561 -15.716 -7.178 1.00 97.94 106 VAL A N 1
ATOM 826 C CA . VAL A 1 106 ? -4.659 -15.950 -6.222 1.00 97.94 106 VAL A CA 1
ATOM 827 C C . VAL A 1 106 ? -4.536 -17.303 -5.522 1.00 97.94 106 VAL A C 1
ATOM 829 O O . VAL A 1 106 ? -4.658 -17.384 -4.299 1.00 97.94 106 VAL A O 1
ATOM 832 N N . LYS A 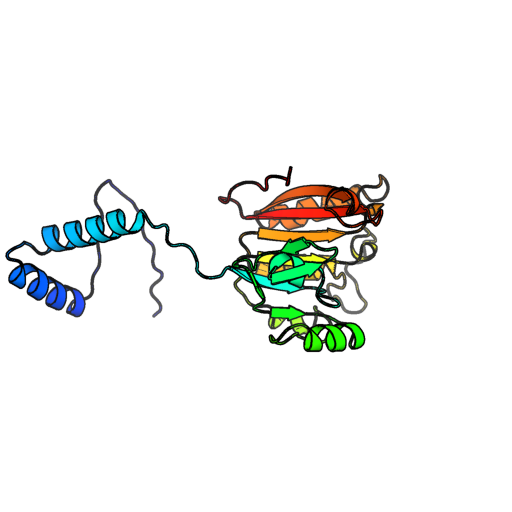1 107 ? -4.244 -18.377 -6.263 1.00 97.69 107 LYS A N 1
ATOM 833 C CA . LYS A 1 107 ? -4.031 -19.712 -5.684 1.00 97.69 107 LYS A CA 1
ATOM 834 C C . LYS A 1 107 ? -2.887 -19.720 -4.672 1.00 97.69 107 LYS A C 1
ATOM 836 O O . LYS A 1 107 ? -2.971 -20.413 -3.661 1.00 97.69 107 LYS A O 1
ATOM 841 N N . THR A 1 108 ? -1.818 -18.974 -4.936 1.00 97.88 108 THR A N 1
ATOM 842 C CA . THR A 1 108 ? -0.697 -18.826 -3.998 1.00 97.88 108 THR A CA 1
ATOM 843 C C . THR A 1 108 ? -1.097 -17.961 -2.807 1.00 97.88 108 THR A C 1
ATOM 845 O O . THR A 1 108 ? -0.823 -18.333 -1.670 1.00 97.88 108 THR A O 1
ATOM 848 N N . TYR A 1 109 ? -1.804 -16.859 -3.041 1.00 98.12 109 TYR A N 1
ATOM 849 C CA . TYR A 1 109 ? -2.284 -15.955 -2.002 1.00 98.12 109 TYR A CA 1
ATOM 850 C C . TYR A 1 109 ? -3.168 -16.688 -0.980 1.00 98.12 109 TYR A C 1
ATOM 852 O O . TYR A 1 109 ? -2.865 -16.690 0.210 1.00 98.12 109 TYR A O 1
ATOM 860 N N . LYS A 1 110 ? -4.184 -17.429 -1.448 1.00 96.75 110 LYS A N 1
ATOM 861 C CA . LYS A 1 110 ? -5.113 -18.220 -0.611 1.00 96.75 110 LYS A CA 1
ATOM 862 C C . LYS A 1 110 ? -4.429 -19.309 0.229 1.00 96.75 110 LYS A C 1
ATOM 864 O O . LYS A 1 110 ? -5.007 -19.782 1.199 1.00 96.75 110 LYS A O 1
ATOM 869 N N . LYS A 1 111 ? -3.213 -19.735 -0.133 1.00 96.50 111 LYS A N 1
ATOM 870 C CA . LYS A 1 111 ? -2.418 -20.680 0.674 1.00 96.50 111 LYS A CA 1
ATOM 871 C C . LYS A 1 111 ? -1.669 -20.009 1.827 1.00 96.50 111 LYS A C 1
ATOM 873 O O . LYS A 1 111 ? -1.302 -20.698 2.770 1.00 96.50 111 LYS A O 1
ATOM 878 N N . ASN A 1 112 ? -1.397 -18.708 1.724 1.00 95.12 112 ASN A N 1
ATOM 879 C CA . ASN A 1 112 ? -0.559 -17.966 2.671 1.00 95.12 112 ASN A CA 1
ATOM 880 C C . ASN A 1 112 ? -1.368 -17.027 3.574 1.00 95.12 112 ASN A C 1
ATOM 882 O O . ASN A 1 112 ? -0.901 -16.662 4.650 1.00 95.12 112 ASN A O 1
ATOM 886 N N . PHE A 1 113 ? -2.578 -16.655 3.157 1.00 95.06 113 PHE A N 1
ATOM 887 C CA . PHE A 1 113 ? -3.453 -15.742 3.879 1.00 95.06 113 PHE A CA 1
ATOM 888 C C . PHE A 1 113 ? -4.819 -16.378 4.130 1.00 95.06 113 PHE A C 1
ATOM 890 O O . PHE A 1 113 ? -5.357 -17.071 3.270 1.00 95.06 113 PHE A O 1
ATOM 897 N N . SER A 1 114 ? -5.381 -16.135 5.317 1.00 88.94 114 SER A N 1
ATOM 898 C CA . SER A 1 114 ? -6.674 -16.692 5.731 1.00 88.94 114 SER A CA 1
ATOM 899 C C . SER A 1 114 ? -7.876 -15.844 5.310 1.00 88.94 114 SER A C 1
ATOM 901 O O . SER A 1 114 ? -9.005 -16.322 5.381 1.00 88.94 114 SER A O 1
ATOM 903 N N . HIS A 1 115 ? -7.668 -14.580 4.934 1.00 87.81 115 HIS A N 1
ATOM 904 C CA . HIS A 1 115 ? -8.734 -13.709 4.439 1.00 87.81 115 HIS A CA 1
ATOM 905 C C . HIS A 1 115 ? -9.002 -13.944 2.950 1.00 87.81 115 HIS A C 1
ATOM 907 O O . HIS A 1 115 ? -8.161 -14.454 2.209 1.00 87.81 115 HIS A O 1
ATOM 913 N N . ASN A 1 116 ? -10.197 -13.557 2.509 1.00 87.12 116 ASN A N 1
ATOM 914 C CA . ASN A 1 116 ? -10.597 -13.706 1.115 1.00 87.12 116 ASN A CA 1
ATOM 915 C C . ASN A 1 116 ? -9.891 -12.687 0.211 1.00 87.12 116 ASN A C 1
ATOM 917 O O . ASN A 1 116 ? -9.639 -11.548 0.602 1.00 87.12 116 ASN A O 1
ATOM 921 N N . ILE A 1 117 ? -9.641 -13.105 -1.029 1.00 96.94 117 ILE A N 1
ATOM 922 C CA . ILE A 1 117 ? -9.136 -12.273 -2.123 1.00 96.94 117 ILE A CA 1
ATOM 923 C C . ILE A 1 117 ? -10.140 -12.312 -3.278 1.00 96.94 117 ILE A C 1
ATOM 925 O O . ILE A 1 117 ? -10.616 -13.388 -3.653 1.00 96.94 117 ILE A O 1
ATOM 929 N N . ALA A 1 118 ? -10.482 -11.139 -3.808 1.00 97.75 118 ALA A N 1
ATOM 930 C CA . ALA A 1 118 ? -11.367 -10.973 -4.949 1.00 97.75 118 ALA A CA 1
ATOM 931 C C . ALA A 1 118 ? -10.585 -11.225 -6.247 1.00 97.75 118 ALA A C 1
ATOM 933 O O . ALA A 1 118 ? -9.708 -10.447 -6.624 1.00 97.75 118 ALA A O 1
ATOM 934 N N . GLU A 1 119 ? -10.892 -12.338 -6.905 1.00 97.81 119 GLU A N 1
ATOM 935 C CA . GLU A 1 119 ? -10.265 -12.759 -8.158 1.00 97.81 119 GLU A CA 1
ATOM 936 C C . GLU A 1 119 ? -10.998 -12.137 -9.350 1.00 97.81 119 GLU A C 1
ATOM 938 O O . GLU A 1 119 ? -12.199 -12.356 -9.501 1.00 97.81 119 GLU A O 1
ATOM 943 N N . GLY A 1 120 ? -10.294 -11.357 -10.175 1.00 96.31 120 GLY A N 1
ATOM 944 C CA . GLY A 1 120 ? -10.866 -10.741 -11.378 1.00 96.31 120 GLY A CA 1
ATOM 945 C C . GLY A 1 120 ? -10.325 -9.348 -11.693 1.00 96.31 120 GLY A C 1
ATOM 946 O O . GLY A 1 120 ? -9.451 -8.826 -10.994 1.00 96.31 120 GLY A O 1
ATOM 947 N N . ASP A 1 121 ? -10.845 -8.753 -12.770 1.00 94.81 121 ASP A N 1
ATOM 948 C CA . ASP A 1 121 ? -10.496 -7.394 -13.191 1.00 94.81 121 ASP A CA 1
ATOM 949 C C . ASP A 1 121 ? -10.998 -6.380 -12.154 1.00 94.81 121 ASP A C 1
ATOM 951 O O . ASP A 1 121 ? -12.171 -6.369 -11.774 1.00 94.81 121 ASP A O 1
ATOM 955 N N . ILE A 1 122 ? -10.107 -5.499 -11.701 1.00 94.50 122 ILE A N 1
ATOM 956 C CA . ILE A 1 122 ? -10.437 -4.458 -10.730 1.00 94.50 122 ILE A CA 1
ATOM 957 C C . ILE A 1 122 ? -11.572 -3.547 -11.208 1.00 94.50 122 ILE A C 1
ATOM 959 O O . ILE A 1 122 ? -12.327 -3.056 -10.378 1.00 94.50 122 ILE A O 1
ATOM 963 N N . TRP A 1 123 ? -11.735 -3.320 -12.514 1.00 94.12 123 TRP A N 1
ATOM 964 C CA . TRP A 1 123 ? -12.817 -2.480 -13.029 1.00 94.12 123 TRP A CA 1
ATOM 965 C C . TRP A 1 123 ? -14.186 -3.146 -12.918 1.00 94.12 123 TRP A C 1
ATOM 967 O O . TRP A 1 123 ? -15.175 -2.451 -12.701 1.00 94.12 123 TRP A O 1
ATOM 977 N N . GLU A 1 124 ? -14.249 -4.473 -13.015 1.00 95.31 124 GLU A N 1
ATOM 978 C CA . GLU A 1 124 ? -15.479 -5.241 -12.780 1.00 95.31 124 GLU A CA 1
ATOM 979 C C . GLU A 1 124 ? -15.801 -5.339 -11.284 1.00 95.31 124 GLU A C 1
ATOM 981 O O . GLU A 1 124 ? -16.958 -5.471 -10.890 1.00 95.31 124 GLU A O 1
ATOM 986 N N . LEU A 1 125 ? -14.771 -5.232 -10.444 1.00 96.12 125 LEU A N 1
ATOM 987 C CA . LEU A 1 125 ? -14.857 -5.370 -8.994 1.00 96.12 125 LEU A CA 1
ATOM 988 C C . LEU A 1 125 ? -14.797 -4.023 -8.255 1.00 96.12 125 LEU A C 1
ATOM 990 O O . LEU A 1 125 ? -14.816 -4.008 -7.025 1.00 96.12 125 LEU A O 1
ATOM 994 N N . ILE A 1 126 ? -14.742 -2.890 -8.966 1.00 94.81 126 ILE A N 1
ATOM 995 C CA . ILE A 1 126 ? -14.493 -1.567 -8.368 1.00 94.81 126 ILE A CA 1
ATOM 996 C C . ILE A 1 126 ? -15.575 -1.189 -7.355 1.00 94.81 126 ILE A C 1
ATOM 998 O O . ILE A 1 126 ? -15.288 -0.570 -6.329 1.00 94.81 126 ILE A O 1
ATOM 1002 N N . ASP A 1 127 ? -16.812 -1.620 -7.608 1.00 95.00 127 ASP A N 1
ATOM 1003 C CA . ASP A 1 127 ? -17.957 -1.392 -6.731 1.00 95.00 127 ASP A CA 1
ATOM 1004 C C . ASP A 1 127 ? -17.908 -2.235 -5.450 1.00 95.00 127 ASP A C 1
ATOM 1006 O O . ASP A 1 127 ? -18.536 -1.863 -4.459 1.00 95.00 127 ASP A O 1
ATOM 1010 N N . LEU A 1 128 ? -17.114 -3.310 -5.443 1.00 95.94 128 LEU A N 1
ATOM 1011 C CA . LEU A 1 128 ? -16.880 -4.179 -4.288 1.00 95.94 128 LEU A CA 1
ATOM 1012 C C . LEU A 1 128 ? -15.712 -3.711 -3.410 1.00 95.94 128 LEU A C 1
ATOM 1014 O O . LEU A 1 128 ? -15.532 -4.245 -2.314 1.00 95.94 128 LEU A O 1
ATOM 1018 N N . VAL A 1 129 ? -14.920 -2.732 -3.865 1.00 96.00 129 VAL A N 1
ATOM 1019 C CA . VAL A 1 129 ? -13.869 -2.116 -3.045 1.00 96.00 129 VAL A CA 1
ATOM 1020 C C . VAL A 1 129 ? -14.526 -1.434 -1.837 1.00 96.00 129 VAL A C 1
ATOM 1022 O O . VAL A 1 129 ? -15.422 -0.608 -2.033 1.00 96.00 129 VAL A O 1
ATOM 1025 N N . PRO A 1 130 ? -14.097 -1.728 -0.593 1.00 95.75 130 PRO A N 1
ATOM 1026 C CA . PRO A 1 130 ? -14.680 -1.103 0.589 1.00 95.75 130 PRO A CA 1
ATOM 1027 C C . PRO A 1 130 ? -14.598 0.429 0.558 1.00 95.75 130 PRO A C 1
ATOM 1029 O O . PRO A 1 130 ? -13.564 1.004 0.224 1.00 95.75 130 PRO A O 1
ATOM 1032 N N . ASN A 1 131 ? -15.674 1.095 0.983 1.00 95.31 131 ASN A N 1
ATOM 1033 C CA . ASN A 1 131 ? -15.775 2.562 1.004 1.00 95.31 131 ASN A CA 1
ATOM 1034 C C . ASN A 1 131 ? -14.983 3.228 2.146 1.00 95.31 131 ASN A C 1
ATOM 1036 O O . ASN A 1 131 ? -14.958 4.450 2.245 1.00 95.31 131 ASN A O 1
ATOM 1040 N N . GLU A 1 132 ? -14.346 2.444 3.015 1.00 93.81 132 GLU A N 1
ATOM 1041 C CA . GLU A 1 132 ? -13.490 2.945 4.086 1.00 93.81 132 GLU A CA 1
ATOM 1042 C C . GLU A 1 132 ? -12.298 2.014 4.324 1.00 93.81 132 GLU A C 1
ATOM 1044 O O . GLU A 1 132 ? -12.437 0.791 4.395 1.00 93.81 132 GLU A O 1
ATOM 1049 N N . CYS A 1 133 ? -11.116 2.598 4.501 1.00 96.31 133 CYS A N 1
ATOM 1050 C CA . CYS A 1 133 ? -9.941 1.918 5.038 1.00 96.31 133 CYS A CA 1
ATOM 1051 C C . CYS A 1 133 ? -8.984 2.932 5.680 1.00 96.31 133 CYS A C 1
ATOM 1053 O O . CYS A 1 133 ? -9.128 4.141 5.507 1.00 96.31 133 CYS A O 1
ATOM 1055 N N . ASP A 1 134 ? -8.007 2.461 6.454 1.00 97.94 134 ASP A N 1
ATOM 1056 C CA . ASP A 1 134 ? -6.932 3.333 6.940 1.00 97.94 134 ASP A CA 1
ATOM 1057 C C . ASP A 1 134 ? -5.819 3.459 5.902 1.00 97.94 134 ASP A C 1
ATOM 1059 O O . ASP A 1 134 ? -5.262 4.546 5.729 1.00 97.94 134 ASP A O 1
ATOM 1063 N N . VAL A 1 135 ? -5.506 2.349 5.227 1.00 98.31 135 VAL A N 1
ATOM 1064 C CA . VAL A 1 135 ? -4.424 2.255 4.250 1.00 98.31 135 VAL A CA 1
ATOM 1065 C C . VAL A 1 135 ? -4.900 1.545 2.988 1.00 98.31 135 VAL A C 1
ATOM 1067 O O . VAL A 1 135 ? -5.561 0.513 3.068 1.00 98.31 135 VAL A O 1
ATOM 1070 N N . LEU A 1 136 ? -4.506 2.064 1.828 1.00 98.69 136 LEU A N 1
ATOM 1071 C CA . LEU A 1 136 ? -4.645 1.373 0.547 1.00 98.69 136 LEU A CA 1
ATOM 1072 C C . LEU A 1 136 ? -3.264 1.145 -0.064 1.00 98.69 136 LEU A C 1
ATOM 1074 O O . LEU A 1 136 ? -2.469 2.078 -0.161 1.00 98.69 136 LEU A O 1
ATOM 1078 N N . ILE A 1 137 ? -2.968 -0.077 -0.491 1.00 98.56 137 ILE A N 1
ATOM 1079 C CA . ILE A 1 137 ? -1.692 -0.421 -1.124 1.00 98.56 137 ILE A CA 1
ATOM 1080 C C . ILE A 1 137 ? -1.913 -1.027 -2.508 1.00 98.56 137 ILE A C 1
ATOM 1082 O O . ILE A 1 137 ? -2.959 -1.624 -2.757 1.00 98.56 137 ILE A O 1
ATOM 1086 N N . GLY A 1 138 ? -0.932 -0.908 -3.399 1.00 96.88 138 GLY A N 1
ATOM 1087 C CA . GLY A 1 138 ? -0.940 -1.651 -4.658 1.00 96.88 138 GLY A CA 1
ATOM 1088 C C . GLY A 1 138 ? 0.242 -1.345 -5.570 1.00 96.88 138 GLY A C 1
ATOM 1089 O O . GLY A 1 138 ? 0.777 -0.238 -5.572 1.00 96.88 138 GLY A O 1
ATOM 1090 N N . GLY A 1 139 ? 0.657 -2.332 -6.359 1.00 92.19 139 GLY A N 1
ATOM 1091 C CA . GLY A 1 139 ? 1.624 -2.147 -7.442 1.00 92.19 139 GLY A CA 1
ATOM 1092 C C . GLY A 1 139 ? 0.901 -2.173 -8.781 1.00 92.19 139 GLY A C 1
ATOM 1093 O O . GLY A 1 139 ? 0.343 -3.204 -9.144 1.00 92.19 139 GLY A O 1
ATOM 1094 N N . PHE A 1 140 ? 0.890 -1.063 -9.517 1.00 85.12 140 PHE A N 1
ATOM 1095 C CA . PHE A 1 140 ? 0.257 -1.015 -10.838 1.00 85.12 140 PHE A CA 1
ATOM 1096 C C . PHE A 1 140 ? 1.314 -1.063 -11.950 1.00 85.12 140 PHE A C 1
ATOM 1098 O O . PHE A 1 140 ? 2.397 -0.484 -11.810 1.00 85.12 140 PHE A O 1
ATOM 1105 N N . PRO A 1 141 ? 1.037 -1.736 -13.079 1.00 72.00 141 PRO A N 1
ATOM 1106 C CA . PRO A 1 141 ? 2.004 -1.838 -14.160 1.00 72.00 141 PRO A CA 1
ATOM 1107 C C . PRO A 1 141 ? 2.317 -0.468 -14.778 1.00 72.00 141 PRO A C 1
ATOM 1109 O O . PRO A 1 141 ? 1.439 0.346 -15.054 1.00 72.00 141 PRO A O 1
ATOM 1112 N N . CYS A 1 142 ? 3.606 -0.230 -15.035 1.00 65.12 142 CYS A N 1
ATOM 1113 C CA . CYS A 1 142 ? 4.140 1.027 -15.577 1.00 65.12 142 CYS A CA 1
ATOM 1114 C C . CYS A 1 142 ? 3.556 1.419 -16.949 1.00 65.12 142 CYS A C 1
ATOM 1116 O O . CYS A 1 142 ? 3.578 2.593 -17.312 1.00 65.12 142 CYS A O 1
ATOM 1118 N N . GLN A 1 143 ? 3.063 0.447 -17.723 1.00 61.81 143 GLN 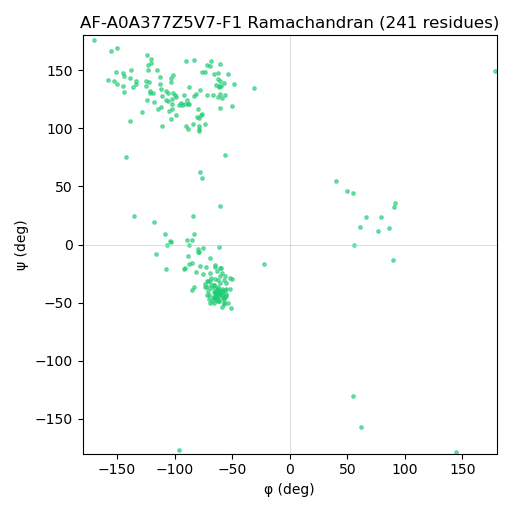A N 1
ATOM 1119 C CA . GLN A 1 143 ? 2.561 0.653 -19.089 1.00 61.81 143 GLN A CA 1
ATOM 1120 C C . GLN A 1 143 ? 1.251 1.463 -19.126 1.00 61.81 143 GLN A C 1
ATOM 1122 O O . GLN A 1 143 ? 0.998 2.172 -20.101 1.00 61.81 143 GLN A O 1
ATOM 1127 N N . ASP A 1 144 ? 0.480 1.445 -18.035 1.00 61.91 144 ASP A N 1
ATOM 1128 C CA . ASP A 1 144 ? -0.851 2.063 -17.952 1.00 61.91 144 ASP A CA 1
ATOM 1129 C C . ASP A 1 144 ? -0.841 3.582 -17.727 1.00 61.91 144 ASP A C 1
ATOM 1131 O O . ASP A 1 144 ? -1.897 4.216 -17.740 1.00 61.91 144 ASP A O 1
ATOM 1135 N N . ILE A 1 145 ? 0.332 4.181 -17.502 1.00 66.62 145 ILE A N 1
ATOM 1136 C CA . ILE A 1 145 ? 0.464 5.620 -17.213 1.00 66.62 145 ILE A CA 1
ATOM 1137 C C . ILE A 1 145 ? 0.661 6.439 -18.502 1.00 66.62 145 ILE A C 1
ATOM 1139 O O . ILE A 1 145 ? 0.398 7.644 -18.520 1.00 66.62 145 ILE A O 1
ATOM 1143 N N . SER A 1 146 ? 1.102 5.792 -19.590 1.00 54.19 146 SER A N 1
ATOM 1144 C CA . SER A 1 146 ? 1.523 6.478 -20.815 1.00 54.19 146 SER A CA 1
ATOM 1145 C C . SER A 1 146 ? 0.405 7.308 -21.472 1.00 54.19 146 SER A C 1
ATOM 1147 O O . SER A 1 146 ? -0.768 6.939 -21.523 1.00 54.19 146 SER A O 1
ATOM 1149 N N . ILE A 1 147 ? 0.799 8.482 -21.973 1.00 48.19 147 ILE A N 1
ATOM 1150 C CA . ILE A 1 147 ? -0.042 9.641 -22.324 1.00 48.19 147 ILE A CA 1
ATOM 1151 C C . ILE A 1 147 ? -0.659 9.558 -23.729 1.00 48.19 147 ILE A C 1
ATOM 1153 O O . ILE A 1 147 ? -1.133 10.550 -24.272 1.00 48.19 147 ILE A O 1
ATOM 1157 N N . ASN A 1 148 ? -0.828 8.365 -24.299 1.00 43.09 148 ASN A N 1
ATOM 1158 C CA . ASN A 1 148 ? -1.672 8.221 -25.489 1.00 43.09 148 ASN A CA 1
ATOM 1159 C C . ASN A 1 148 ? -3.163 8.227 -25.118 1.00 43.09 148 ASN A C 1
ATOM 1161 O O . ASN A 1 148 ? -3.879 7.256 -25.327 1.00 43.09 148 ASN A O 1
ATOM 1165 N N . GLY A 1 149 ? -3.627 9.343 -24.544 1.00 42.97 149 GLY A N 1
ATOM 1166 C CA . GLY A 1 149 ? -4.464 10.320 -25.251 1.00 42.97 149 GLY A CA 1
ATOM 1167 C C . GLY A 1 149 ? -5.770 9.874 -25.907 1.00 42.97 149 GLY A C 1
ATOM 1168 O O . GLY A 1 149 ? -6.481 10.715 -26.446 1.00 42.97 149 GLY A O 1
ATOM 1169 N N . LYS A 1 150 ? -6.151 8.603 -25.850 1.00 39.47 150 LYS A N 1
ATOM 1170 C CA . LYS A 1 150 ? -7.486 8.152 -26.208 1.00 39.47 150 LYS A CA 1
ATOM 1171 C C . LYS A 1 150 ? -8.151 7.698 -24.926 1.00 39.47 150 LYS A C 1
ATOM 1173 O O . LYS A 1 150 ? -7.944 6.592 -24.444 1.00 39.47 150 LYS A O 1
ATOM 1178 N N . ARG A 1 151 ? -9.014 8.573 -24.407 1.00 45.34 151 ARG A N 1
ATOM 1179 C CA . ARG A 1 151 ? -10.098 8.283 -23.450 1.00 45.34 151 ARG A CA 1
ATOM 1180 C C . ARG A 1 151 ? -11.122 7.275 -24.017 1.00 45.34 151 ARG A C 1
ATOM 1182 O O . ARG A 1 151 ? -12.312 7.383 -23.761 1.00 45.34 151 ARG A O 1
ATOM 1189 N N . ALA A 1 152 ? -10.665 6.340 -24.836 1.00 40.41 152 ALA A N 1
ATOM 1190 C CA . ALA A 1 152 ? -11.446 5.375 -25.569 1.00 40.41 152 ALA A CA 1
ATOM 1191 C C . ALA A 1 152 ? -10.658 4.063 -25.550 1.00 40.41 152 ALA A C 1
ATOM 1193 O O . ALA A 1 152 ? -10.052 3.665 -26.541 1.00 40.41 152 ALA A O 1
ATOM 1194 N N . GLY A 1 153 ? -10.676 3.378 -24.403 1.00 40.34 153 GLY A N 1
ATOM 1195 C CA . GLY A 1 153 ? -10.893 1.941 -24.503 1.00 40.34 153 GLY A CA 1
ATOM 1196 C C . GLY A 1 153 ? -12.215 1.788 -25.249 1.00 40.34 153 GLY A C 1
ATOM 1197 O O . GLY A 1 153 ? -13.146 2.513 -24.917 1.00 40.34 153 GLY A O 1
ATOM 1198 N N . VAL A 1 154 ? -12.217 0.971 -26.296 1.00 37.81 154 VAL A N 1
ATOM 1199 C CA . VAL A 1 154 ? -13.229 0.664 -27.333 1.00 37.81 154 VAL A CA 1
ATOM 1200 C C . VAL A 1 154 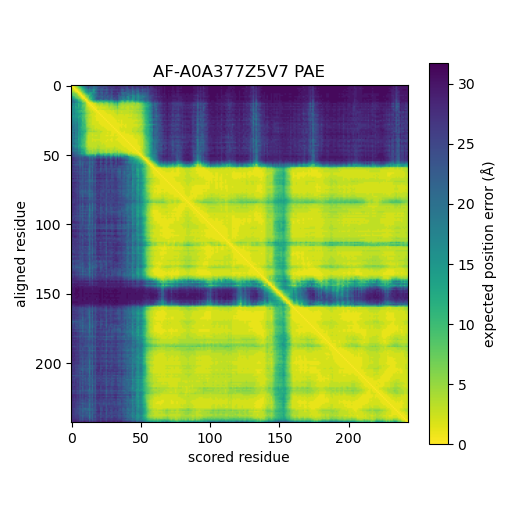? -14.728 0.940 -27.035 1.00 37.81 154 VAL A C 1
ATOM 1202 O O . VAL A 1 154 ? -15.469 1.121 -27.987 1.00 37.81 154 VAL A O 1
ATOM 1205 N N . ASP A 1 155 ? -15.162 1.127 -25.785 1.00 44.34 155 ASP A N 1
ATOM 1206 C CA . ASP A 1 155 ? -16.535 1.461 -25.364 1.00 44.34 155 ASP A CA 1
ATOM 1207 C C . ASP A 1 155 ? -16.644 2.575 -24.283 1.00 44.34 155 ASP A C 1
ATOM 1209 O O . ASP A 1 155 ? -17.587 2.611 -23.495 1.00 44.34 155 ASP A O 1
ATOM 1213 N N . GLY A 1 156 ? -15.668 3.483 -24.159 1.00 42.47 156 GLY A N 1
ATOM 1214 C CA . GLY A 1 156 ? -15.700 4.572 -23.161 1.00 42.47 156 GLY A CA 1
ATOM 1215 C C . GLY A 1 156 ? -15.359 4.155 -21.720 1.00 42.47 156 GLY A C 1
ATOM 1216 O O . GLY A 1 156 ? -15.520 4.946 -20.788 1.00 42.47 156 GLY A O 1
ATOM 1217 N N . LYS A 1 157 ? -14.844 2.936 -21.513 1.00 48.72 157 LYS A N 1
ATOM 1218 C CA . LYS A 1 157 ? -14.383 2.456 -20.200 1.00 48.72 157 LYS A CA 1
ATOM 1219 C C . LYS A 1 157 ? -13.006 3.039 -19.854 1.00 48.72 157 LYS A C 1
ATOM 1221 O O . LYS A 1 157 ? -12.083 3.014 -20.669 1.00 48.72 157 LYS A O 1
ATOM 1226 N N . ARG A 1 158 ? -12.858 3.555 -18.627 1.00 54.53 158 ARG A N 1
ATOM 1227 C CA . ARG A 1 158 ? -11.546 3.852 -18.021 1.00 54.53 158 ARG A CA 1
ATOM 1228 C C . ARG A 1 158 ? -10.782 2.526 -17.945 1.00 54.53 158 ARG A C 1
ATOM 1230 O O . ARG A 1 158 ? -11.277 1.614 -17.307 1.00 54.53 158 ARG A O 1
ATOM 1237 N N . SER A 1 159 ? -9.647 2.394 -18.631 1.00 60.00 159 SER A N 1
ATOM 1238 C CA . SER A 1 159 ? -9.021 1.077 -18.856 1.00 60.00 159 SER A CA 1
ATOM 1239 C C . SER A 1 159 ? -7.645 0.879 -18.212 1.00 60.00 159 SER A C 1
ATOM 1241 O O . SER A 1 159 ? -7.136 -0.231 -18.235 1.00 60.00 159 SER A O 1
ATOM 1243 N N . GLY A 1 160 ? -7.021 1.912 -17.636 1.00 85.31 160 GLY A N 1
ATOM 1244 C CA . GLY A 1 160 ? -5.698 1.773 -17.004 1.00 85.31 160 GLY A CA 1
ATOM 1245 C C . GLY A 1 160 ? -5.795 1.341 -15.539 1.00 85.31 160 GLY A C 1
ATOM 1246 O O . GLY A 1 160 ? -6.577 1.929 -14.791 1.00 85.31 160 GLY A O 1
ATOM 1247 N N . LEU A 1 161 ? -4.976 0.383 -15.092 1.00 90.12 161 LEU A N 1
ATOM 1248 C CA . LEU A 1 161 ? -4.954 -0.085 -13.695 1.00 90.12 161 LEU A CA 1
ATOM 1249 C C . LEU A 1 161 ? -4.497 1.013 -12.726 1.00 90.12 161 LEU A C 1
ATOM 1251 O O . LEU A 1 161 ? -4.986 1.103 -11.601 1.00 90.12 161 LEU A O 1
ATOM 1255 N N . TYR A 1 162 ? -3.646 1.929 -13.195 1.00 90.94 162 TYR A N 1
ATOM 1256 C CA . TYR A 1 162 ? -3.353 3.184 -12.500 1.00 90.94 162 TYR A CA 1
ATOM 1257 C C . TYR A 1 162 ? -4.636 3.970 -12.161 1.00 90.94 162 TYR A C 1
ATOM 1259 O O . TYR A 1 162 ? -4.852 4.353 -11.011 1.00 90.94 162 TYR A O 1
ATOM 1267 N N . LEU A 1 163 ? -5.525 4.173 -13.141 1.00 91.88 163 LEU A N 1
ATOM 1268 C CA . LEU A 1 163 ? -6.780 4.903 -12.932 1.00 91.88 163 LEU A CA 1
ATOM 1269 C C . LEU A 1 163 ? -7.747 4.133 -12.026 1.00 91.88 163 LEU A C 1
ATOM 1271 O O . LEU A 1 163 ? -8.527 4.763 -11.312 1.00 91.88 163 LEU A O 1
ATOM 1275 N N . ALA A 1 164 ? -7.685 2.799 -12.022 1.00 94.38 164 ALA A N 1
ATOM 1276 C CA . ALA A 1 164 ? -8.452 1.982 -11.086 1.00 94.38 164 ALA A CA 1
ATOM 1277 C C . ALA A 1 164 ? -7.990 2.223 -9.644 1.00 94.38 164 ALA A C 1
ATOM 1279 O O . ALA A 1 164 ? -8.820 2.385 -8.753 1.00 94.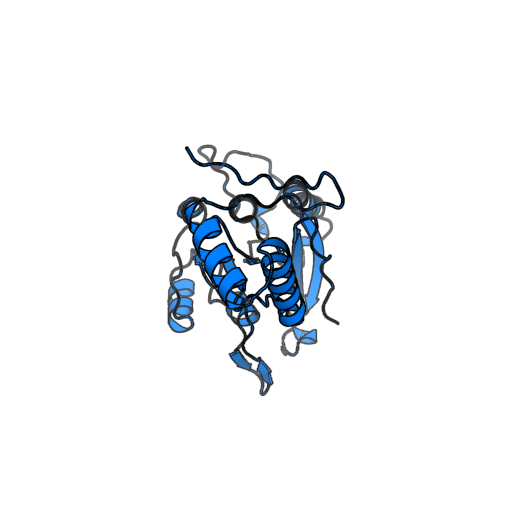38 164 ALA A O 1
ATOM 1280 N N . MET A 1 165 ? -6.676 2.340 -9.416 1.00 96.25 165 MET A N 1
ATOM 1281 C CA . MET A 1 165 ? -6.136 2.699 -8.103 1.00 96.25 165 MET A CA 1
ATOM 1282 C C . MET A 1 165 ? -6.550 4.112 -7.679 1.00 96.25 165 MET A C 1
ATOM 1284 O O . MET A 1 165 ? -6.955 4.301 -6.533 1.00 96.25 165 MET A O 1
ATOM 1288 N N . VAL A 1 166 ? -6.504 5.094 -8.587 1.00 96.12 166 VAL A N 1
ATOM 1289 C CA . VAL A 1 166 ? -6.995 6.460 -8.315 1.00 96.12 166 VAL A CA 1
ATOM 1290 C C . VAL A 1 166 ? -8.473 6.433 -7.913 1.00 96.12 166 VAL A C 1
ATOM 1292 O O . VAL A 1 166 ? -8.853 7.052 -6.920 1.00 96.12 166 VAL A O 1
ATOM 1295 N N . GLU A 1 167 ? -9.310 5.683 -8.635 1.00 96.38 167 GLU A N 1
ATOM 1296 C CA . GLU A 1 167 ? -10.734 5.548 -8.312 1.00 96.38 167 GLU A CA 1
ATOM 1297 C C . GLU A 1 167 ? -10.953 4.829 -6.970 1.00 96.38 167 GLU A C 1
ATOM 1299 O O . GLU A 1 167 ? -11.764 5.273 -6.158 1.00 96.38 167 GLU A O 1
ATOM 1304 N N . ALA A 1 168 ? -10.184 3.780 -6.673 1.00 97.56 168 ALA A N 1
ATOM 1305 C CA . ALA A 1 168 ? -10.250 3.083 -5.393 1.00 97.56 168 ALA A CA 1
ATOM 1306 C C . ALA A 1 168 ? -9.840 3.985 -4.215 1.00 97.56 168 ALA A C 1
ATOM 1308 O O . ALA A 1 168 ? -10.531 4.006 -3.195 1.00 97.56 168 ALA A O 1
ATOM 1309 N N . VAL A 1 169 ? -8.774 4.785 -4.351 1.00 98.31 169 VAL A N 1
ATOM 1310 C CA . VAL A 1 169 ? -8.370 5.791 -3.347 1.00 98.31 169 VAL A CA 1
ATOM 1311 C C . VAL A 1 169 ? -9.454 6.855 -3.185 1.00 98.31 169 VAL A C 1
ATOM 1313 O O . VAL A 1 169 ? -9.797 7.221 -2.062 1.00 98.31 169 VAL A O 1
ATOM 1316 N N . LYS A 1 170 ? -10.051 7.324 -4.284 1.00 97.81 170 LYS A N 1
ATOM 1317 C CA . LYS A 1 170 ? -11.150 8.296 -4.247 1.00 97.81 170 LYS A CA 1
ATOM 1318 C C . LYS A 1 170 ? -12.371 7.764 -3.489 1.00 97.81 170 LYS A C 1
ATOM 1320 O O . LYS A 1 170 ? -12.952 8.518 -2.709 1.00 97.81 170 LYS A O 1
ATOM 1325 N N . ARG A 1 171 ? -12.752 6.502 -3.721 1.00 97.00 171 ARG A N 1
ATOM 1326 C CA . ARG A 1 171 ? -13.895 5.829 -3.076 1.00 97.00 171 ARG A CA 1
ATOM 1327 C C . ARG A 1 171 ? -13.646 5.556 -1.595 1.00 97.00 171 ARG A C 1
ATOM 1329 O O . ARG A 1 171 ? -14.474 5.910 -0.766 1.00 97.00 171 ARG A O 1
ATOM 1336 N N . SER A 1 172 ? -12.505 4.947 -1.278 1.00 97.31 172 SER A N 1
ATOM 1337 C CA . SER A 1 172 ? -12.185 4.460 0.073 1.00 97.31 172 SER A CA 1
ATOM 1338 C C . SER A 1 172 ? -11.583 5.518 1.003 1.00 97.31 172 SER A C 1
ATOM 1340 O O . SER A 1 172 ? -11.532 5.311 2.216 1.00 97.31 172 SER A O 1
ATOM 1342 N N . ARG A 1 173 ? -11.114 6.639 0.432 1.00 97.81 173 ARG A N 1
ATOM 1343 C CA . ARG A 1 173 ? -10.492 7.792 1.107 1.00 97.81 173 ARG A CA 1
ATOM 1344 C C . ARG A 1 173 ? -9.546 7.401 2.255 1.00 97.81 173 ARG A C 1
ATOM 1346 O O . ARG A 1 173 ? -9.718 7.891 3.375 1.00 97.81 173 ARG A O 1
ATOM 1353 N N . PRO A 1 174 ? -8.532 6.547 2.007 1.00 98.25 174 PRO A N 1
ATOM 1354 C CA . PRO A 1 174 ? -7.612 6.111 3.048 1.00 98.25 174 PRO A CA 1
ATOM 1355 C C . PRO A 1 174 ? -6.855 7.289 3.656 1.00 98.25 174 PRO A C 1
ATOM 1357 O O . PRO A 1 174 ? -6.606 8.296 2.990 1.00 98.25 174 PRO A O 1
ATOM 1360 N N . LYS A 1 175 ? -6.383 7.142 4.895 1.00 97.94 175 LYS A N 1
ATOM 1361 C CA . LYS A 1 175 ? -5.452 8.117 5.486 1.00 97.94 175 LYS A CA 1
ATOM 1362 C C . LYS A 1 175 ? -4.115 8.113 4.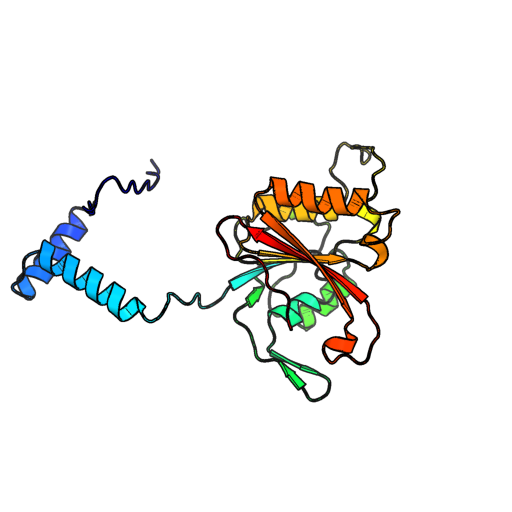752 1.00 97.94 175 LYS A C 1
ATOM 1364 O O . LYS A 1 175 ? -3.481 9.161 4.631 1.00 97.94 175 LYS A O 1
ATOM 1369 N N . ILE A 1 176 ? -3.695 6.937 4.284 1.00 98.19 176 ILE A N 1
ATOM 1370 C CA . ILE A 1 176 ? -2.433 6.723 3.579 1.00 98.19 176 ILE A CA 1
ATOM 1371 C C . ILE A 1 176 ? -2.679 5.821 2.373 1.00 98.19 176 ILE A C 1
ATOM 1373 O O . ILE A 1 176 ? -3.324 4.786 2.510 1.00 98.19 176 ILE A O 1
ATOM 1377 N N . PHE A 1 177 ? -2.114 6.148 1.217 1.00 98.62 177 PHE A N 1
ATOM 1378 C CA . PHE A 1 177 ? -1.933 5.151 0.164 1.00 98.62 177 PHE A CA 1
ATOM 1379 C C . PHE A 1 177 ? -0.452 4.905 -0.110 1.00 98.62 177 PHE A C 1
ATOM 1381 O O . PHE A 1 177 ? 0.371 5.810 0.046 1.00 98.62 177 PHE A O 1
ATOM 1388 N N . VAL A 1 178 ? -0.120 3.684 -0.528 1.00 98.44 178 VAL A N 1
ATOM 1389 C CA . VAL A 1 178 ? 1.222 3.307 -0.981 1.00 98.44 178 VAL A CA 1
ATOM 1390 C C . VAL A 1 178 ? 1.120 2.627 -2.338 1.00 98.44 178 VAL A C 1
ATOM 1392 O O . VAL A 1 178 ? 0.574 1.534 -2.463 1.00 98.44 178 VAL A O 1
ATOM 1395 N N . ALA A 1 179 ? 1.665 3.285 -3.350 1.00 97.19 179 ALA A N 1
ATOM 1396 C CA . ALA A 1 179 ? 1.817 2.747 -4.688 1.00 97.19 179 ALA A CA 1
ATOM 1397 C C . ALA A 1 179 ? 3.268 2.326 -4.934 1.00 97.19 179 ALA A C 1
ATOM 1399 O O . ALA A 1 179 ? 4.198 3.038 -4.553 1.00 97.19 179 ALA A O 1
ATOM 1400 N N . GLU A 1 180 ? 3.469 1.196 -5.604 1.00 96.06 180 GLU A N 1
ATOM 1401 C CA . GLU A 1 180 ? 4.786 0.758 -6.077 1.00 96.06 180 GLU A CA 1
ATOM 1402 C C . GLU A 1 180 ? 4.850 0.780 -7.605 1.00 96.06 180 GLU A C 1
ATOM 1404 O O . GLU A 1 180 ? 3.860 0.523 -8.294 1.00 96.06 180 GLU A O 1
ATOM 1409 N N . ASN A 1 181 ? 6.024 1.134 -8.133 1.00 94.06 181 ASN A N 1
ATOM 1410 C CA . ASN A 1 181 ? 6.324 1.030 -9.552 1.00 94.06 181 ASN A CA 1
ATOM 1411 C C . ASN A 1 181 ? 7.820 0.769 -9.809 1.00 94.06 181 ASN A C 1
ATOM 1413 O O . ASN A 1 181 ? 8.678 0.882 -8.929 1.00 94.06 181 ASN A O 1
ATOM 1417 N N . VAL A 1 182 ? 8.167 0.437 -11.051 1.00 92.94 182 VAL A N 1
ATOM 1418 C CA . VAL A 1 182 ? 9.556 0.237 -11.477 1.00 92.94 182 VAL A CA 1
ATOM 1419 C C . VAL A 1 182 ? 10.325 1.560 -11.548 1.00 92.94 182 VAL A C 1
ATOM 1421 O O . VAL A 1 182 ? 9.758 2.618 -11.811 1.00 92.94 182 VAL A O 1
ATOM 1424 N N . LYS A 1 183 ? 11.657 1.491 -11.402 1.00 93.31 183 LYS A N 1
ATOM 1425 C CA . LYS A 1 183 ? 12.580 2.637 -11.552 1.00 93.31 183 LYS A CA 1
ATOM 1426 C C . LYS A 1 183 ? 12.373 3.435 -12.845 1.00 93.31 183 LYS A C 1
ATOM 1428 O O . LYS A 1 183 ? 12.604 4.640 -12.853 1.00 93.31 183 LYS A O 1
ATOM 1433 N N . GLY A 1 184 ? 11.915 2.771 -13.911 1.00 89.31 184 GLY A N 1
ATOM 1434 C CA . GLY A 1 184 ? 11.599 3.390 -15.199 1.00 89.31 184 GLY A CA 1
ATOM 1435 C C . GLY A 1 184 ? 10.667 4.601 -15.094 1.00 89.31 184 GLY A C 1
ATOM 1436 O O . GLY A 1 184 ? 10.807 5.526 -15.887 1.00 89.31 184 GLY A O 1
ATOM 1437 N N . LEU A 1 185 ? 9.787 4.659 -14.086 1.00 88.88 185 LEU A N 1
ATOM 1438 C CA . LEU A 1 185 ? 8.892 5.799 -13.860 1.00 88.88 185 LEU A CA 1
ATOM 1439 C C . LEU A 1 185 ? 9.638 7.126 -13.612 1.00 88.88 185 LEU A C 1
ATOM 1441 O O . LEU A 1 185 ? 9.107 8.183 -13.927 1.00 88.88 185 LEU A O 1
ATOM 1445 N N . LEU A 1 186 ? 10.870 7.083 -13.091 1.00 90.75 186 LEU A N 1
ATOM 1446 C CA . LEU A 1 186 ? 11.688 8.281 -12.839 1.00 90.75 186 LEU A CA 1
ATOM 1447 C C . LEU A 1 186 ? 12.528 8.716 -14.048 1.00 90.75 186 LEU A C 1
ATOM 1449 O O . LEU A 1 186 ? 13.297 9.671 -13.952 1.00 90.75 186 LEU A O 1
ATOM 1453 N N . MET A 1 187 ? 12.461 7.998 -15.172 1.00 88.69 187 MET A N 1
ATOM 1454 C CA . MET A 1 187 ? 13.229 8.362 -16.361 1.00 88.69 187 MET A CA 1
ATOM 1455 C C . MET A 1 187 ? 12.593 9.557 -17.075 1.00 88.69 187 MET A C 1
ATOM 1457 O O . MET A 1 187 ? 11.376 9.695 -17.097 1.00 88.69 187 MET A O 1
ATOM 1461 N N . LYS A 1 188 ? 13.419 10.391 -17.723 1.00 85.94 188 LYS A N 1
ATOM 1462 C CA . LYS A 1 188 ? 12.991 11.643 -18.377 1.00 85.94 188 LYS A CA 1
ATOM 1463 C C . LYS A 1 188 ? 11.813 11.470 -19.348 1.00 85.94 188 LYS A C 1
ATOM 1465 O O . LYS A 1 188 ? 10.926 12.307 -19.388 1.00 85.94 188 LYS A O 1
ATOM 1470 N N . TYR A 1 189 ? 11.769 10.370 -20.099 1.00 84.75 189 TYR A N 1
ATOM 1471 C CA . TYR A 1 189 ? 10.671 10.097 -21.037 1.00 84.75 189 TYR A CA 1
ATOM 1472 C C . TYR A 1 189 ? 9.323 9.785 -20.352 1.00 84.75 189 TYR A C 1
ATOM 1474 O O . TYR A 1 189 ? 8.297 9.773 -21.020 1.00 84.75 189 TYR A O 1
ATOM 1482 N N . ASN A 1 190 ? 9.317 9.550 -19.035 1.00 85.62 190 ASN A N 1
ATOM 1483 C CA . ASN A 1 190 ? 8.132 9.332 -18.203 1.00 85.62 190 ASN A CA 1
ATOM 1484 C C . ASN A 1 190 ? 7.831 10.524 -17.273 1.00 85.62 190 ASN A C 1
ATOM 1486 O O . ASN A 1 190 ? 6.963 10.408 -16.409 1.00 85.62 190 ASN A O 1
ATOM 1490 N N . GLU A 1 191 ? 8.506 11.667 -17.430 1.00 88.56 191 GLU A N 1
ATOM 1491 C CA . GLU A 1 191 ? 8.326 12.846 -16.568 1.00 88.56 191 GLU A CA 1
ATOM 1492 C C . GLU A 1 191 ? 6.862 13.307 -16.515 1.00 88.56 191 GLU A C 1
ATOM 1494 O O . GLU A 1 191 ? 6.308 13.510 -15.435 1.00 88.56 191 GLU A O 1
ATOM 1499 N N . GLU A 1 192 ? 6.190 13.365 -17.666 1.00 87.25 192 GLU A N 1
ATOM 1500 C CA . GLU A 1 192 ? 4.771 13.720 -17.732 1.00 87.25 192 GLU A CA 1
ATOM 1501 C C . GLU A 1 192 ? 3.868 12.672 -17.056 1.00 87.25 192 GLU A C 1
ATOM 1503 O O . GLU A 1 192 ? 2.862 13.012 -16.432 1.00 87.25 192 GLU A O 1
ATOM 1508 N N . SER A 1 193 ? 4.236 11.389 -17.148 1.00 86.56 193 SER A N 1
ATOM 1509 C CA . SER A 1 193 ? 3.513 10.289 -16.497 1.00 86.56 193 SER A CA 1
ATOM 1510 C C . SER A 1 193 ? 3.606 10.407 -14.975 1.00 86.56 193 SER A C 1
ATOM 1512 O O . SER A 1 193 ? 2.593 10.328 -14.284 1.00 86.56 193 SER A O 1
ATOM 1514 N N . LEU A 1 194 ? 4.803 10.673 -14.446 1.00 90.12 194 LEU A N 1
ATOM 1515 C CA . LEU A 1 194 ? 5.015 10.925 -13.021 1.00 90.12 194 LEU A CA 1
ATOM 1516 C C . LEU A 1 194 ? 4.281 12.191 -12.553 1.00 90.12 194 LEU A C 1
ATOM 1518 O O . LEU A 1 194 ? 3.604 12.158 -11.526 1.00 90.12 194 LEU A O 1
ATOM 1522 N N . ALA A 1 195 ? 4.362 13.283 -13.319 1.00 91.69 195 ALA A N 1
ATOM 1523 C CA . ALA A 1 195 ? 3.657 14.527 -13.016 1.00 91.69 195 ALA A CA 1
ATOM 1524 C C . ALA A 1 195 ? 2.138 14.316 -12.949 1.00 91.69 195 ALA A C 1
ATOM 1526 O O . ALA A 1 195 ? 1.479 14.835 -12.048 1.00 91.69 195 ALA A O 1
ATOM 1527 N N . ARG A 1 196 ? 1.585 13.500 -13.854 1.00 90.75 196 ARG A N 1
ATOM 1528 C CA . ARG A 1 196 ? 0.174 13.111 -13.835 1.00 90.75 196 ARG A CA 1
ATOM 1529 C C . ARG A 1 196 ? -0.190 12.294 -12.598 1.00 90.75 196 ARG A C 1
ATOM 1531 O O . ARG A 1 196 ? -1.197 12.604 -11.973 1.00 90.75 196 ARG A O 1
ATOM 1538 N N . VAL A 1 197 ? 0.624 11.305 -12.222 1.00 92.00 197 VAL A N 1
ATOM 1539 C CA . VAL A 1 197 ? 0.397 10.503 -11.005 1.00 92.00 197 VAL A CA 1
ATOM 1540 C C . VAL A 1 197 ? 0.327 11.399 -9.770 1.00 92.00 197 VAL A C 1
ATOM 1542 O O . VAL A 1 197 ? -0.601 11.287 -8.972 1.00 92.00 197 VAL A O 1
ATOM 1545 N N . ILE A 1 198 ? 1.281 12.320 -9.629 1.00 95.44 198 ILE A N 1
ATOM 1546 C CA . ILE A 1 198 ? 1.305 13.273 -8.513 1.00 95.44 198 ILE A CA 1
ATOM 1547 C C . ILE A 1 198 ? 0.051 14.150 -8.548 1.00 95.44 198 ILE A C 1
ATOM 1549 O O . ILE A 1 198 ? -0.635 14.272 -7.537 1.00 95.44 198 ILE A O 1
ATOM 1553 N N . LYS A 1 199 ? -0.275 14.714 -9.716 1.00 95.69 199 LYS A N 1
ATOM 1554 C CA . LYS A 1 199 ? -1.428 15.596 -9.897 1.00 95.69 199 LYS A CA 1
ATOM 1555 C C . LYS A 1 199 ? -2.747 14.914 -9.532 1.00 95.69 199 LYS A C 1
ATOM 1557 O O . LYS A 1 199 ? -3.473 15.450 -8.700 1.00 95.69 199 LYS A O 1
ATOM 1562 N N . ASP A 1 200 ? -3.044 13.751 -10.107 1.00 95.25 200 ASP A N 1
ATOM 1563 C CA . ASP A 1 200 ? -4.339 13.085 -9.923 1.00 95.25 200 ASP A CA 1
ATOM 1564 C C . ASP A 1 200 ? -4.559 12.706 -8.442 1.00 95.25 200 ASP A C 1
ATOM 1566 O O . ASP A 1 200 ? -5.659 12.874 -7.918 1.00 95.25 200 ASP A O 1
ATOM 1570 N N . PHE A 1 201 ? -3.520 12.258 -7.722 1.00 97.44 201 PHE A N 1
ATOM 1571 C CA . PHE A 1 201 ? -3.630 11.984 -6.282 1.00 97.44 201 PHE A CA 1
ATOM 1572 C C . PHE A 1 201 ? -3.688 13.260 -5.428 1.00 97.44 201 PHE A C 1
ATOM 1574 O O . PHE A 1 201 ? -4.434 13.303 -4.446 1.00 97.44 201 PHE A O 1
ATOM 1581 N N . SER A 1 202 ? -2.954 14.315 -5.788 1.00 97.81 202 SER A N 1
ATOM 1582 C CA . SER A 1 202 ? -3.040 15.606 -5.097 1.00 97.81 202 SER A CA 1
ATOM 1583 C C . SER A 1 202 ? -4.414 16.261 -5.247 1.00 97.81 202 SER A C 1
ATOM 1585 O O . SER A 1 202 ? -4.935 16.798 -4.270 1.00 97.81 202 SER A O 1
ATOM 1587 N N . GLU A 1 203 ? -5.060 16.139 -6.409 1.00 97.81 203 GLU A N 1
ATOM 1588 C CA . GLU A 1 203 ? -6.440 16.598 -6.635 1.00 97.81 203 GLU A CA 1
ATOM 1589 C C . GLU A 1 203 ? -7.468 15.854 -5.759 1.00 97.81 203 GLU A C 1
ATOM 1591 O O . GLU A 1 203 ? -8.526 16.402 -5.447 1.00 97.81 203 GLU A O 1
ATOM 1596 N N . LEU A 1 204 ? -7.152 14.644 -5.277 1.00 97.88 204 LEU A N 1
ATOM 1597 C CA . LEU A 1 204 ? -7.967 13.924 -4.286 1.00 97.88 204 LEU A CA 1
ATOM 1598 C C . LEU A 1 204 ? -7.750 14.401 -2.837 1.00 97.88 204 LEU A C 1
ATOM 1600 O O . LEU A 1 204 ? -8.456 13.935 -1.931 1.00 97.88 204 LEU A O 1
ATOM 1604 N N . GLY A 1 205 ? -6.819 15.332 -2.611 1.00 98.31 205 GLY A N 1
ATOM 1605 C CA . GLY A 1 205 ? -6.492 15.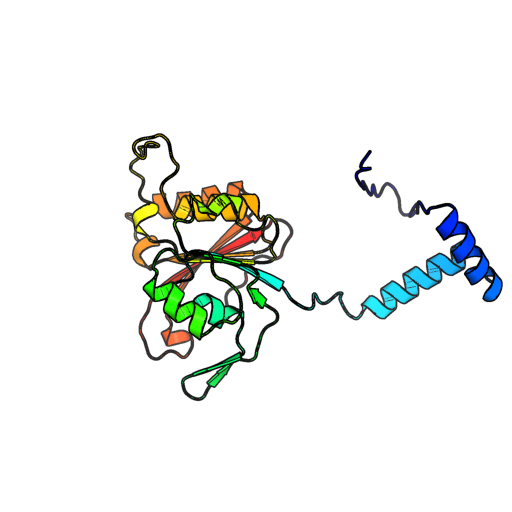902 -1.304 1.00 98.31 205 GLY A CA 1
ATOM 1606 C C . GLY A 1 205 ? -5.374 15.167 -0.565 1.00 98.31 205 GLY A C 1
ATOM 1607 O O . GLY A 1 205 ? -5.453 15.031 0.657 1.00 98.31 205 GLY A O 1
ATOM 1608 N N . TYR A 1 206 ? -4.369 14.659 -1.284 1.00 98.62 206 TYR A N 1
ATOM 1609 C CA . TYR A 1 206 ? -3.210 13.982 -0.696 1.00 98.62 206 TYR A CA 1
ATOM 1610 C C . TYR A 1 206 ? -1.915 14.779 -0.880 1.00 98.62 206 TYR A C 1
ATOM 1612 O O . TYR A 1 206 ? -1.598 15.255 -1.971 1.00 98.62 206 TYR A O 1
ATOM 1620 N N . ASN A 1 207 ? -1.107 14.812 0.180 1.00 98.06 207 ASN A N 1
ATOM 1621 C CA . ASN A 1 207 ? 0.303 15.163 0.092 1.00 98.06 207 ASN A CA 1
ATOM 1622 C C . ASN A 1 207 ? 1.053 13.953 -0.467 1.00 98.06 207 ASN A C 1
ATOM 1624 O O . ASN A 1 207 ? 1.145 12.930 0.214 1.00 98.06 207 ASN A O 1
ATOM 1628 N N . VAL A 1 208 ? 1.564 14.055 -1.692 1.00 98.00 208 VAL A N 1
ATOM 1629 C CA . VAL A 1 208 ? 2.215 12.942 -2.394 1.00 98.00 208 VAL A CA 1
ATOM 1630 C C . VAL A 1 208 ? 3.729 13.108 -2.340 1.00 98.00 208 VAL A C 1
ATOM 1632 O O . VAL A 1 208 ? 4.264 14.132 -2.758 1.00 98.00 208 VAL A O 1
ATOM 1635 N N . SER A 1 209 ? 4.426 12.086 -1.857 1.00 96.94 209 SER A N 1
ATOM 1636 C CA . SER A 1 209 ? 5.878 11.956 -1.958 1.00 96.94 209 SER A CA 1
ATOM 1637 C C . SER A 1 209 ? 6.240 10.681 -2.708 1.00 96.94 209 SER A C 1
ATOM 1639 O O . SER A 1 209 ? 5.450 9.740 -2.784 1.00 96.94 209 SER A O 1
ATOM 1641 N N . TYR A 1 210 ? 7.431 10.639 -3.298 1.00 96.50 210 TYR A N 1
ATOM 1642 C CA . TYR A 1 210 ? 7.934 9.435 -3.945 1.00 96.50 210 TYR A CA 1
ATOM 1643 C C . TYR A 1 210 ? 9.443 9.311 -3.774 1.00 96.50 210 TYR A C 1
ATOM 1645 O O . TYR A 1 210 ? 10.156 10.314 -3.741 1.00 96.50 210 TYR A O 1
ATOM 1653 N N . LYS A 1 211 ? 9.939 8.076 -3.683 1.00 96.44 211 LYS A N 1
ATOM 1654 C CA . LYS A 1 211 ? 11.376 7.802 -3.583 1.00 96.44 211 LYS A CA 1
ATOM 1655 C C . LYS A 1 211 ? 11.750 6.451 -4.179 1.00 96.44 211 LYS A C 1
ATOM 1657 O O . LYS A 1 211 ? 10.969 5.500 -4.157 1.00 96.44 211 LYS A O 1
ATOM 1662 N N . LEU A 1 212 ? 12.967 6.384 -4.717 1.00 96.75 212 LEU A N 1
ATOM 1663 C CA . LEU A 1 212 ? 13.596 5.154 -5.183 1.00 96.75 212 LEU A CA 1
ATOM 1664 C C . LEU A 1 212 ? 14.251 4.412 -4.012 1.00 96.75 212 LEU A C 1
ATOM 1666 O O . LEU A 1 212 ? 15.083 4.972 -3.299 1.00 96.75 212 LEU A O 1
ATOM 1670 N N . TYR A 1 213 ? 13.921 3.134 -3.863 1.00 96.56 213 TYR A N 1
ATOM 1671 C CA . TYR A 1 213 ? 14.488 2.243 -2.859 1.00 96.56 213 TYR A CA 1
ATOM 1672 C C . TYR A 1 213 ? 15.128 1.031 -3.528 1.00 96.56 213 TYR A C 1
ATOM 1674 O O . TYR A 1 213 ? 14.567 0.473 -4.469 1.00 96.56 213 TYR A O 1
ATOM 1682 N N . ASN A 1 214 ? 16.287 0.607 -3.025 1.00 96.62 214 ASN A N 1
ATOM 1683 C CA . ASN A 1 214 ? 16.938 -0.640 -3.419 1.00 96.62 214 ASN A CA 1
ATOM 1684 C C . ASN A 1 214 ? 16.774 -1.667 -2.296 1.00 96.62 214 ASN A C 1
ATOM 1686 O O . ASN A 1 214 ? 17.201 -1.403 -1.173 1.00 96.62 214 ASN A O 1
ATOM 1690 N N . SER A 1 215 ? 16.200 -2.836 -2.590 1.00 94.62 215 SER A N 1
ATOM 1691 C CA . SER A 1 215 ? 15.990 -3.907 -1.603 1.00 94.62 215 SER A CA 1
ATOM 1692 C C . SER A 1 215 ? 17.274 -4.367 -0.900 1.00 94.62 215 SER A C 1
ATOM 1694 O O . SER A 1 215 ? 17.207 -4.779 0.259 1.00 94.62 215 SER A O 1
ATOM 1696 N N . ALA A 1 216 ? 18.436 -4.222 -1.551 1.00 94.81 216 ALA A N 1
ATOM 1697 C CA . ALA A 1 216 ? 19.750 -4.476 -0.954 1.00 94.81 216 ALA A CA 1
ATOM 1698 C C . ALA A 1 216 ? 19.990 -3.671 0.334 1.00 94.81 216 ALA A C 1
ATOM 1700 O O . ALA A 1 216 ? 20.586 -4.180 1.281 1.00 94.81 216 ALA A O 1
ATOM 1701 N N . ASN A 1 217 ? 19.439 -2.457 0.418 1.00 94.12 217 ASN A N 1
ATOM 1702 C CA . ASN A 1 217 ? 19.574 -1.585 1.586 1.00 94.12 217 ASN A CA 1
ATOM 1703 C C . ASN A 1 217 ? 18.633 -1.980 2.740 1.00 94.12 217 ASN A C 1
ATOM 1705 O O . ASN A 1 217 ? 18.725 -1.418 3.825 1.00 94.12 217 ASN A O 1
ATOM 1709 N N . PHE A 1 218 ? 17.735 -2.949 2.525 1.00 91.88 218 PHE A N 1
ATOM 1710 C CA . PHE A 1 218 ? 16.723 -3.386 3.496 1.00 91.88 218 PHE A CA 1
ATOM 1711 C C . PHE A 1 218 ? 16.893 -4.854 3.919 1.00 91.88 218 PHE A C 1
ATOM 1713 O O . PHE A 1 218 ? 15.973 -5.461 4.471 1.00 91.88 218 PHE A O 1
ATOM 1720 N N . GLY A 1 219 ? 18.086 -5.419 3.701 1.00 89.19 219 GLY A N 1
ATOM 1721 C CA . GLY A 1 219 ? 18.450 -6.764 4.156 1.00 89.19 219 GLY A CA 1
ATOM 1722 C C . GLY A 1 219 ? 18.052 -7.895 3.208 1.00 89.19 219 GLY A C 1
ATOM 1723 O O . GLY A 1 219 ? 18.086 -9.055 3.609 1.00 89.19 219 GLY A O 1
ATOM 1724 N N . VAL A 1 220 ? 17.687 -7.583 1.960 1.00 92.06 220 VAL A N 1
ATOM 1725 C CA . VAL A 1 220 ? 17.437 -8.585 0.917 1.00 92.06 220 VAL A CA 1
ATOM 1726 C C . VAL A 1 220 ? 18.652 -8.627 -0.014 1.00 92.06 220 VAL A C 1
ATOM 1728 O O . VAL A 1 220 ? 18.948 -7.601 -0.619 1.00 92.06 220 VAL A O 1
ATOM 1731 N N . PRO A 1 221 ? 19.347 -9.767 -0.192 1.00 93.69 221 PRO A N 1
ATOM 1732 C CA . PRO A 1 221 ? 20.541 -9.886 -1.034 1.00 93.69 221 PRO A CA 1
ATOM 1733 C C . PRO A 1 221 ? 20.172 -9.920 -2.528 1.00 93.69 221 PRO A C 1
ATOM 1735 O O . PRO A 1 221 ? 20.459 -10.868 -3.252 1.00 93.69 221 PRO A O 1
ATOM 1738 N N . GLN A 1 222 ? 19.475 -8.884 -2.983 1.00 95.31 222 GLN A N 1
ATOM 1739 C CA . GLN A 1 222 ? 19.018 -8.698 -4.348 1.00 95.31 222 GLN A CA 1
ATOM 1740 C C . GLN A 1 222 ? 19.094 -7.212 -4.691 1.00 95.31 222 GLN A C 1
ATOM 1742 O O . GLN A 1 222 ? 18.558 -6.372 -3.965 1.00 95.31 222 GLN A O 1
ATOM 1747 N N . THR A 1 223 ? 19.691 -6.895 -5.838 1.00 96.31 223 THR A N 1
ATOM 1748 C CA . THR A 1 223 ? 19.590 -5.563 -6.438 1.00 96.31 223 THR A CA 1
ATOM 1749 C C . THR A 1 223 ? 18.241 -5.440 -7.128 1.00 96.31 223 THR A C 1
ATOM 1751 O O . THR A 1 223 ? 18.044 -5.929 -8.241 1.00 96.31 223 THR A O 1
ATOM 1754 N N . ARG A 1 224 ? 17.288 -4.798 -6.455 1.00 96.00 224 ARG A N 1
ATOM 1755 C CA . ARG A 1 224 ? 15.963 -4.515 -7.006 1.00 96.00 224 ARG A CA 1
ATOM 1756 C C . ARG A 1 224 ? 15.553 -3.113 -6.601 1.00 96.00 224 ARG A C 1
ATOM 1758 O O . ARG A 1 224 ? 15.207 -2.855 -5.452 1.00 96.00 224 ARG A O 1
ATOM 1765 N N . GLU A 1 225 ? 15.591 -2.213 -7.575 1.00 96.75 225 GLU A N 1
ATOM 1766 C CA . GLU A 1 225 ? 15.210 -0.818 -7.392 1.00 96.75 225 GLU A CA 1
ATOM 1767 C C . GLU A 1 225 ? 13.733 -0.613 -7.728 1.00 96.75 225 GLU A C 1
ATOM 1769 O O . GLU A 1 225 ? 13.282 -1.021 -8.807 1.00 96.75 225 GLU A O 1
ATOM 1774 N N . ARG A 1 226 ? 12.984 0.010 -6.816 1.00 96.06 226 ARG A N 1
ATOM 1775 C CA . ARG A 1 226 ? 11.554 0.314 -6.958 1.00 96.06 226 ARG A CA 1
ATOM 1776 C C . ARG A 1 226 ? 11.218 1.697 -6.441 1.00 96.06 226 ARG A C 1
ATOM 1778 O O . ARG A 1 226 ? 11.797 2.160 -5.463 1.00 96.06 226 ARG A O 1
ATOM 1785 N N . VAL A 1 227 ? 10.299 2.353 -7.135 1.00 96.00 227 VAL A N 1
ATOM 1786 C CA . VAL A 1 227 ? 9.745 3.643 -6.742 1.00 96.00 227 VAL A CA 1
ATOM 1787 C C . VAL A 1 227 ? 8.548 3.361 -5.859 1.00 96.00 227 VAL A C 1
ATOM 1789 O O . VAL A 1 227 ? 7.632 2.656 -6.275 1.00 96.00 227 VAL A O 1
ATOM 1792 N N . PHE A 1 228 ? 8.554 3.921 -4.660 1.00 97.31 228 PHE A N 1
ATOM 1793 C CA . PHE A 1 228 ? 7.378 3.952 -3.807 1.00 97.31 228 PHE A CA 1
ATOM 1794 C C . PHE A 1 228 ? 6.817 5.363 -3.821 1.00 97.31 228 PHE A C 1
ATOM 1796 O O . PHE A 1 228 ? 7.565 6.319 -3.627 1.00 97.31 228 PHE A O 1
ATOM 1803 N N . ILE A 1 229 ? 5.517 5.473 -4.066 1.00 97.56 229 ILE A N 1
ATOM 1804 C CA . ILE A 1 229 ? 4.746 6.711 -4.056 1.00 97.56 229 ILE A CA 1
ATOM 1805 C C . ILE A 1 229 ? 3.811 6.622 -2.858 1.00 97.56 229 ILE A C 1
ATOM 1807 O O . ILE A 1 229 ? 2.982 5.716 -2.778 1.00 97.56 229 ILE A O 1
ATOM 1811 N N . VAL A 1 230 ? 3.960 7.539 -1.911 1.00 98.38 230 VAL A N 1
ATOM 1812 C CA . VAL A 1 230 ? 3.197 7.553 -0.667 1.00 98.38 230 VAL A CA 1
ATOM 1813 C C . VAL A 1 230 ? 2.381 8.829 -0.613 1.00 98.38 230 VAL A C 1
ATOM 1815 O O . VAL A 1 230 ? 2.929 9.928 -0.669 1.00 98.38 230 VAL A O 1
ATOM 1818 N N . GLY A 1 231 ? 1.066 8.686 -0.489 1.00 98.31 231 GLY A N 1
ATOM 1819 C CA . GLY A 1 231 ? 0.175 9.813 -0.261 1.00 98.31 231 GLY A CA 1
ATOM 1820 C C . GLY A 1 231 ? -0.356 9.819 1.159 1.00 98.31 231 GLY A C 1
ATOM 1821 O O . GLY A 1 231 ? -0.859 8.797 1.620 1.00 98.31 231 GLY A O 1
ATOM 1822 N N . THR A 1 232 ? -0.311 10.967 1.834 1.00 98.38 232 THR A N 1
ATOM 1823 C CA . THR A 1 232 ? -1.008 11.176 3.112 1.00 98.38 232 THR A CA 1
ATOM 1824 C C . THR A 1 232 ? -2.151 12.167 2.934 1.00 98.38 232 THR A C 1
ATOM 1826 O O . THR A 1 232 ? -1.969 13.249 2.374 1.00 98.38 232 THR A O 1
ATOM 1829 N N . LEU A 1 233 ? -3.355 11.792 3.371 1.00 98.19 233 LEU A N 1
ATOM 1830 C CA . LEU A 1 233 ? -4.540 12.643 3.247 1.00 98.19 233 LEU A CA 1
ATOM 1831 C C . LEU A 1 233 ? -4.302 13.964 3.996 1.00 98.19 233 LEU A C 1
ATOM 1833 O O . LEU A 1 233 ? -3.791 13.942 5.120 1.00 98.19 233 LEU A O 1
ATOM 1837 N N . HIS A 1 234 ? -4.669 15.102 3.400 1.00 96.94 234 HIS A N 1
ATOM 1838 C CA . HIS A 1 234 ? -4.482 16.428 3.999 1.00 96.94 234 HIS A CA 1
ATOM 1839 C C . HIS A 1 234 ? -4.982 16.478 5.453 1.00 96.94 234 HIS A C 1
ATOM 1841 O O . HIS A 1 234 ? -6.021 15.913 5.793 1.00 96.94 234 HIS A O 1
ATOM 1847 N N . GLY A 1 235 ? -4.212 17.142 6.318 1.00 93.38 235 GLY A N 1
ATOM 1848 C CA . GLY A 1 235 ? -4.435 17.163 7.768 1.00 93.38 235 GLY A CA 1
ATOM 1849 C C . GLY A 1 235 ? -3.731 16.038 8.538 1.00 93.38 235 GLY A C 1
ATOM 1850 O O . GLY A 1 235 ? -3.593 16.146 9.753 1.00 93.38 235 GLY A O 1
ATOM 1851 N N . ASN A 1 236 ? -3.223 14.998 7.864 1.00 92.69 236 ASN A N 1
ATOM 1852 C CA . ASN A 1 236 ? -2.336 14.006 8.479 1.00 92.69 236 ASN A CA 1
ATOM 1853 C C . ASN A 1 236 ? -0.858 14.421 8.351 1.00 92.69 236 ASN A C 1
ATOM 1855 O O . ASN A 1 236 ? -0.507 15.178 7.441 1.00 92.69 236 ASN A O 1
ATOM 1859 N N . PRO A 1 237 ? 0.035 13.901 9.218 1.00 93.94 237 PRO A N 1
ATOM 1860 C CA . PRO A 1 237 ? 1.472 14.106 9.077 1.00 93.94 237 PRO A CA 1
ATOM 1861 C C . PRO A 1 237 ? 1.997 13.700 7.694 1.00 93.94 237 PRO A C 1
ATOM 1863 O O . PRO A 1 237 ? 1.522 12.738 7.084 1.00 93.94 237 PRO A O 1
ATOM 1866 N N . LEU A 1 238 ? 3.012 14.418 7.211 1.00 94.25 238 LEU A N 1
ATOM 1867 C CA . LEU A 1 238 ? 3.722 14.055 5.986 1.00 94.25 238 LEU A CA 1
ATOM 1868 C C . LEU A 1 238 ? 4.470 12.732 6.169 1.00 94.25 238 LEU A C 1
ATOM 1870 O O . LEU A 1 238 ? 4.988 12.442 7.254 1.00 94.25 238 LEU A O 1
ATOM 1874 N N . PHE A 1 239 ? 4.561 11.952 5.091 1.00 95.12 239 PHE A N 1
ATOM 1875 C CA . PHE A 1 239 ? 5.369 10.739 5.085 1.00 95.12 239 PHE A CA 1
ATOM 1876 C C . PHE A 1 239 ? 6.840 11.080 5.352 1.00 95.12 239 PHE A C 1
ATOM 1878 O O . PHE A 1 239 ? 7.418 11.953 4.705 1.00 95.12 239 PHE A O 1
ATOM 1885 N N . LYS A 1 240 ? 7.439 10.372 6.312 1.00 93.62 240 LYS A N 1
ATOM 1886 C CA . LYS A 1 240 ? 8.869 10.439 6.607 1.00 93.62 240 LYS A CA 1
ATOM 1887 C C . LYS A 1 240 ? 9.513 9.155 6.126 1.00 93.62 240 LYS A C 1
ATOM 1889 O O . LYS A 1 240 ? 9.113 8.067 6.531 1.00 93.62 240 LYS A O 1
ATOM 1894 N N . GLU A 1 241 ? 10.511 9.305 5.275 1.00 88.75 241 GLU A N 1
ATOM 1895 C CA . GLU A 1 241 ? 11.225 8.177 4.699 1.00 88.75 241 GLU A CA 1
ATOM 1896 C C . GLU A 1 241 ? 11.926 7.355 5.794 1.00 88.75 241 GLU A C 1
ATOM 1898 O O . GLU A 1 241 ? 12.459 7.935 6.749 1.00 88.75 241 GLU A O 1
ATOM 1903 N N . PRO A 1 242 ? 11.950 6.016 5.670 1.00 84.12 242 PRO A N 1
ATOM 1904 C CA . PRO A 1 242 ? 12.742 5.180 6.557 1.00 84.12 242 PRO A CA 1
ATOM 1905 C C . PRO A 1 242 ? 14.228 5.533 6.419 1.00 84.12 242 PRO A C 1
ATOM 1907 O O . PRO A 1 242 ? 14.717 5.755 5.306 1.00 84.12 242 PRO A O 1
ATOM 1910 N N . ARG A 1 243 ? 14.906 5.617 7.568 1.00 63.75 243 ARG A N 1
ATOM 1911 C CA . ARG A 1 243 ? 16.356 5.821 7.676 1.00 63.75 243 ARG A CA 1
ATOM 1912 C C . ARG A 1 243 ? 17.103 4.505 7.546 1.00 63.75 243 ARG A C 1
ATOM 1914 O O . ARG A 1 243 ? 16.560 3.490 8.039 1.00 63.75 243 ARG A O 1
#

InterPro domains:
  IPR001525 C-5 cytosine methyltransferase [PF00145] (61-237)
  IPR001525 C-5 cytosine methyltransferase [PR00105] (62-78)
  IPR001525 C-5 cytosine methyltransferase [PR00105] (173-187)
  IPR001525 C-5 cytosine methyltransferase [PR00105] (219-232)
  IPR001525 C-5 cytosine methyltransferase [PS51679] (61-243)
  IPR001525 C-5 cytosine methyltransferase [TIGR00675] (64-233)
  IPR018117 DNA methylase, C-5 cytosine-specific, active site [PS00094] (134-146)
  IPR029063 S-adenosyl-L-methionine-dependent methyltransferase superfamily [G3DSA:3.40.50.150] (64-237)
  IPR029063 S-adenosyl-L-methionine-dependent methyltransferase superfamily [SSF53335] (57-239)
  IPR050390 DNA Cytosine-5 Methyltransferase [PTHR10629] (42-242)

Nearest PDB structures (foldseek):
  1dct-assembly2_B  TM=8.653E-01  e=3.923E-17  Haemophilus influenzae biotype aegyptius
  3ubt-assembly3_B  TM=8.208E-01  e=2.273E-15  Haemophilus aegyptius
  2uz4-assembly1_A  TM=8.104E-01  e=2.757E-15  Haemophilus parahaemolyticus
  10mh-assembly1_A  TM=8.039E-01  e=2.757E-15  Haemophilus haemolyticus
  2z6u-assembly1_A  TM=8.327E-01  e=2.465E-14  Haemophilus parahaemolyticus

pLDDT: mean 85.44, std 18.38, range [29.86, 98.69]

Secondary structure (DSSP, 8-state):
----------SS-------HHHHHHHHHHHHTTTS-HHHHHHHHHHHHHHHTTS----S-EEEEEES-TTTHHHHHHH--EEETTEEEPP-SEEEEEEEES-HHHHHHHHHH-SS--EES-TTTSGGGS-S--SEEEEE--GGGG-------BTTTB---HHHHHHHHHHHH--SEEEEEEEGGGGSGGGHHHHHHHHHHHHHTTEEEEEEEEEGGGGT-SS--EEEEEEEEETTSPPP----

Sequence (243 aa):
MTTVIATEIKSEKIHLRITPSQKETWRALAEAQGVSLAAWIENKISIALASNNDTFQKEKYKLISLFSGC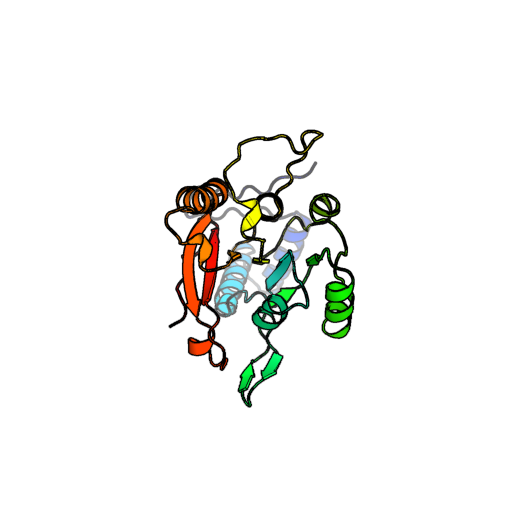GGMDLGFCGGFSVLNKQYKKTKFEITWANEFNPNAVKTYKKNFSHNIAEGDIWELIDLVPNECDVLIGGFPCQDISINGKRAGVDGKRSGLYLAMVEAVKRSRPKIFVAENVKGLLMKYNEESLARVIKDFSELGYNVSYKLYNSANFGVPQTRERVFIVGTLHGNPLFKEPR

Organism: Klebsiella pneumoniae subsp. ozaenae (NCBI:txid574)

Mean predicted aligned error: 12.51 Å

Solvent-accessible surface area (backbone atoms only — not comparable to full-atom values): 14189 Å² total; per-residue (Å²): 135,88,80,80,86,76,87,80,87,87,58,100,67,87,85,83,88,73,55,72,68,55,50,53,56,47,38,55,58,13,54,79,67,76,44,52,55,66,60,41,50,54,48,52,51,48,50,51,55,64,63,41,76,55,62,92,67,71,81,56,42,39,24,36,34,37,55,36,49,60,33,67,67,57,46,66,56,27,36,60,50,72,55,95,96,41,78,42,68,62,52,50,45,39,74,77,39,35,29,26,62,52,67,71,30,44,58,48,25,61,74,77,40,93,63,74,65,49,77,40,57,60,82,82,42,52,87,73,54,61,65,66,37,43,31,36,38,32,53,42,68,74,78,47,54,63,80,76,84,56,88,54,41,100,81,64,47,91,76,34,61,50,57,51,51,54,51,49,45,66,58,15,58,30,51,29,38,41,38,40,37,54,54,68,52,78,35,79,95,27,46,69,39,46,52,47,56,49,47,63,47,37,75,74,45,26,54,68,48,71,49,81,44,47,40,49,83,73,80,38,103,42,96,48,61,33,27,40,37,40,30,23,28,70,94,53,76,76,87,74,81,88,130

Radius of gyration: 23.67 Å; Cα contacts (8 Å, |Δi|>4): 343; chains: 1; bounding box: 55×50×74 Å

Foldseek 3Di:
DDDDDDDDDPDPDDDDDDDPVVVVVLCVVQVVVVHDSVVSVVVVVVVVVVVCVVPPPPQAFEEEEEQCQLNPVVCVQQAQDDDPNDGTDGDRYDYPEAEHADVVSLVNNVVVDVDDYHYHDLQVCLVVQDQAGQEYEYEFEPVLLDPPDDCDPPPNDPPGVLVSSLSSCLRHVHQKYKYKYAPCCPDPVNPVSVVVSCVSVVVSQWDKDKDWDACVVVPDPDGGIMMMIMTGHPPDDDDDDDD